Protein AF-A0AA36J2R1-F1 (afdb_monomer)

Nearest PDB structures (foldseek):
  7rkn-assembly1_R  TM=4.025E-01  e=5.013E-01  Human herpesvirus 5 strain AD169
  7xow-assembly1_R  TM=3.885E-01  e=8.755E-01  Homo sapiens
  7w53-assembly1_R  TM=2.918E-01  e=5.233E-01  Homo sapiens
  9erx-assembly1_R  TM=2.700E-01  e=1.529E+00  Homo sapiens
  8oqy-assembly1_C  TM=3.026E-01  e=7.474E+00  Homo sapiens

pLDDT: mean 81.87, std 17.09, range [31.44, 98.31]

Secondary structure (DSSP, 8-state):
------------THHHHHT-S----PPPP--TT---HHHHHHHHTTHHHHHHHHHHHHHHHHHTSS-TT--SHHHHHHT-HHHHHHHHHHHHHHHHHHHHHHHHHHHHHHHH-GGGHHHHHHHHHHIIIIIHHHHHHHHHSPPPTT---TT--HHHHHH-HHHHHHHHHHHHHHHHHHHHHHHHHHIIIIIHHHHHHTT-S-HHHHHHHHHHHHHHHHHHHHHHHHHHHHHHT-HHHHHHHHHHHHHHHHHHHHHHHHHHHHHHHHHHHHHS-SS-GGGG-------

Radius of gyration: 23.1 Å; Cα contacts (8 Å, |Δi|>4): 296; chains: 1; bounding box: 75×60×69 Å

Organism: NCBI:txid2562239

Structure (mmCIF, N/CA/C/O backbone):
data_AF-A0AA36J2R1-F1
#
_entry.id   AF-A0AA36J2R1-F1
#
loop_
_atom_site.group_PDB
_atom_site.id
_atom_site.type_symbol
_atom_site.label_atom_id
_atom_site.label_alt_id
_atom_site.label_comp_id
_atom_site.label_asym_id
_atom_site.label_entity_id
_atom_site.label_seq_id
_atom_site.pdbx_PDB_ins_code
_atom_site.Cartn_x
_atom_site.Cartn_y
_atom_site.Cartn_z
_atom_site.occupancy
_atom_site.B_iso_or_equiv
_atom_site.auth_seq_id
_atom_site.auth_comp_id
_atom_site.auth_asym_id
_atom_site.auth_atom_id
_atom_site.pdbx_PDB_model_num
ATOM 1 N N . ALA A 1 1 ? -51.320 8.451 19.797 1.00 42.09 1 ALA A N 1
ATOM 2 C CA . ALA A 1 1 ? -50.624 7.571 18.840 1.00 42.09 1 ALA A CA 1
ATOM 3 C C . ALA A 1 1 ? -49.208 7.367 19.355 1.00 42.09 1 ALA A C 1
ATOM 5 O O . ALA A 1 1 ? -48.481 8.341 19.495 1.00 42.09 1 ALA A O 1
ATOM 6 N N . GLN A 1 2 ? -48.892 6.145 19.786 1.00 32.25 2 GLN A N 1
ATOM 7 C CA . GLN A 1 2 ? -47.604 5.778 20.375 1.00 32.25 2 GLN A CA 1
ATOM 8 C C . GLN A 1 2 ? -46.505 5.856 19.312 1.00 32.25 2 GLN A C 1
ATOM 10 O O . GLN A 1 2 ? -46.583 5.185 18.286 1.00 32.25 2 GLN A O 1
ATOM 15 N N . VAL A 1 3 ? -45.493 6.682 19.567 1.00 32.09 3 VAL A N 1
ATOM 16 C CA . VAL A 1 3 ? -44.244 6.700 18.805 1.00 32.09 3 VAL A CA 1
ATOM 17 C C . VAL A 1 3 ? -43.369 5.592 19.381 1.00 32.09 3 VAL A C 1
ATOM 19 O O . VAL A 1 3 ? -42.867 5.703 20.498 1.00 32.09 3 VAL A O 1
ATOM 22 N N . GLY A 1 4 ? -43.261 4.489 18.642 1.00 31.44 4 GLY A N 1
ATOM 23 C CA . GLY A 1 4 ? -42.348 3.396 18.947 1.00 31.44 4 GLY A CA 1
ATOM 24 C C . GLY A 1 4 ? -40.907 3.845 18.730 1.00 31.44 4 GLY A C 1
ATOM 25 O O . GLY A 1 4 ? -40.465 4.002 17.595 1.00 31.44 4 GLY A O 1
ATOM 26 N N . LEU A 1 5 ? -40.188 4.058 19.830 1.00 34.97 5 LEU A N 1
ATOM 27 C CA . LEU A 1 5 ? -38.733 4.138 19.855 1.00 34.97 5 LEU A CA 1
ATOM 28 C C . LEU A 1 5 ? -38.176 2.758 19.498 1.00 34.97 5 LEU A C 1
ATOM 30 O O . LEU A 1 5 ? -38.274 1.815 20.281 1.00 34.97 5 LEU A O 1
ATOM 34 N N . ALA A 1 6 ? -37.598 2.650 18.305 1.00 36.47 6 ALA A N 1
ATOM 35 C CA . ALA A 1 6 ? -36.740 1.537 17.946 1.00 36.47 6 ALA A CA 1
ATOM 36 C C . ALA A 1 6 ? -35.499 1.576 18.853 1.00 36.47 6 ALA A C 1
ATOM 38 O O . ALA A 1 6 ? -34.589 2.378 18.652 1.00 36.47 6 ALA A O 1
ATOM 39 N N . GLN A 1 7 ? -35.485 0.719 19.875 1.00 38.28 7 GLN A N 1
ATOM 40 C CA . GLN A 1 7 ? -34.273 0.316 20.580 1.00 38.28 7 GLN A CA 1
ATOM 41 C C . GLN A 1 7 ? -33.399 -0.472 19.595 1.00 38.28 7 GLN A C 1
ATOM 43 O O . GLN A 1 7 ? -33.519 -1.687 19.468 1.00 38.28 7 GLN A O 1
ATOM 48 N N . SER A 1 8 ? -32.546 0.229 18.851 1.00 36.59 8 SER A N 1
ATOM 49 C CA . SER A 1 8 ? -31.441 -0.392 18.124 1.00 36.59 8 SER A CA 1
ATOM 50 C C . SER A 1 8 ? -30.368 -0.785 19.138 1.00 36.59 8 SER A C 1
ATOM 52 O O . SER A 1 8 ? -29.874 0.067 19.880 1.00 36.59 8 SER A O 1
ATOM 54 N N . GLY A 1 9 ? -30.060 -2.080 19.193 1.00 41.59 9 GLY A N 1
ATOM 55 C CA . GLY A 1 9 ? -29.185 -2.708 20.175 1.00 41.59 9 GLY A CA 1
ATOM 56 C C . GLY A 1 9 ? -27.756 -2.178 20.150 1.00 41.59 9 GLY A C 1
ATOM 57 O O . GLY A 1 9 ? -26.894 -2.709 19.463 1.00 41.59 9 GLY A O 1
ATOM 58 N N . LEU A 1 10 ? -27.499 -1.181 20.990 1.00 39.00 10 LEU A N 1
ATOM 59 C CA . LEU A 1 10 ? -26.177 -0.853 21.502 1.00 39.00 10 LEU A CA 1
ATOM 60 C C . LEU A 1 10 ? -25.912 -1.732 22.732 1.00 39.00 10 LEU A C 1
ATOM 62 O O . LEU A 1 10 ? -25.894 -1.254 23.862 1.00 39.00 10 LEU A O 1
ATOM 66 N N . CYS A 1 11 ? -25.671 -3.029 22.524 1.00 37.66 11 CYS A N 1
ATOM 67 C CA . CYS A 1 11 ? -24.932 -3.836 23.503 1.00 37.66 11 CYS A CA 1
ATOM 68 C C . CYS A 1 11 ? -23.438 -3.542 23.329 1.00 37.66 11 CYS A C 1
ATOM 70 O O . CYS A 1 11 ? -22.641 -4.385 22.935 1.00 37.66 11 CYS A O 1
ATOM 72 N N . SER A 1 12 ? -23.078 -2.284 23.568 1.00 41.00 12 SER A N 1
ATOM 73 C CA . SER A 1 12 ? -21.695 -1.841 23.615 1.00 41.00 12 SER A CA 1
ATOM 74 C C . SER A 1 12 ? -21.116 -2.198 24.977 1.00 41.00 12 SER A C 1
ATOM 76 O O . SER A 1 12 ? -21.768 -2.010 26.001 1.00 41.00 12 SER A O 1
ATOM 78 N N . PHE A 1 13 ? -19.875 -2.673 24.960 1.00 42.84 13 PHE A N 1
ATOM 79 C CA . PHE A 1 13 ? -18.965 -2.964 26.078 1.00 42.84 13 PHE A CA 1
ATOM 80 C C . PHE A 1 13 ? -19.061 -2.024 27.309 1.00 42.84 13 PHE A C 1
ATOM 82 O O . PHE A 1 13 ? -18.704 -2.408 28.416 1.00 42.84 13 PHE A O 1
ATOM 89 N N . GLU A 1 14 ? -19.594 -0.815 27.142 1.00 44.00 14 GLU A N 1
ATOM 90 C CA . GLU A 1 14 ? -19.820 0.188 28.185 1.00 44.00 14 GLU A CA 1
ATOM 91 C C . GLU A 1 14 ? -20.942 -0.167 29.176 1.00 44.00 14 GLU A C 1
ATOM 93 O O . GLU A 1 14 ? -20.845 0.220 30.336 1.00 44.00 14 GLU A O 1
ATOM 98 N N . VAL A 1 15 ? -21.960 -0.959 28.805 1.00 46.09 15 VAL A N 1
ATOM 99 C CA . VAL A 1 15 ? -22.968 -1.434 29.786 1.00 46.09 15 VAL A CA 1
ATOM 100 C C . VAL A 1 15 ? -22.353 -2.446 30.762 1.00 46.09 15 VAL A C 1
ATOM 102 O O . VAL A 1 15 ? -22.717 -2.473 31.932 1.00 46.09 15 VAL A O 1
ATOM 105 N N . LEU A 1 16 ? -21.350 -3.212 30.325 1.00 41.59 16 LEU A N 1
ATOM 106 C CA . LEU A 1 16 ? -20.591 -4.117 31.197 1.00 41.59 16 LEU A CA 1
ATOM 107 C C . LEU A 1 16 ? -19.596 -3.379 32.105 1.00 41.59 16 LEU A C 1
ATOM 109 O O . LEU A 1 16 ? -19.232 -3.899 33.154 1.00 41.59 16 LEU A O 1
ATOM 113 N N . GLN A 1 17 ? -19.180 -2.165 31.742 1.00 42.50 17 GLN A N 1
ATOM 114 C CA . GLN A 1 17 ? -18.212 -1.381 32.513 1.00 42.50 17 GLN A CA 1
ATOM 115 C C . GLN A 1 17 ? -18.882 -0.342 33.436 1.00 42.50 17 GLN A C 1
ATOM 117 O O . GLN A 1 17 ? -18.336 -0.011 34.487 1.00 42.50 17 GLN A O 1
ATOM 122 N N . ALA A 1 18 ? -20.086 0.135 33.096 1.00 43.50 18 ALA A N 1
ATOM 123 C CA . ALA A 1 18 ? -20.830 1.142 33.859 1.00 43.50 18 ALA A CA 1
ATOM 124 C C . ALA A 1 18 ? -21.701 0.576 34.999 1.00 43.50 18 ALA A C 1
ATOM 126 O O . ALA A 1 18 ? -22.208 1.349 35.810 1.00 43.50 18 ALA A O 1
ATOM 127 N N . MET A 1 19 ? -21.875 -0.749 35.101 1.00 40.25 19 MET A N 1
ATOM 128 C CA . MET A 1 19 ? -22.689 -1.363 36.162 1.00 40.25 19 MET A CA 1
ATOM 129 C C . MET A 1 19 ? -21.962 -1.584 37.494 1.00 40.25 19 MET A C 1
ATOM 131 O O . MET A 1 19 ? -22.596 -2.047 38.435 1.00 40.25 19 MET A O 1
ATOM 135 N N . GLY A 1 20 ? -20.675 -1.242 37.639 1.00 36.88 20 GLY A N 1
ATOM 136 C CA . GLY A 1 20 ? -19.977 -1.342 38.935 1.00 36.88 20 GLY A CA 1
ATOM 137 C C . GLY A 1 20 ? -19.937 -2.757 39.534 1.00 36.88 20 GLY A C 1
ATOM 138 O O . GLY A 1 20 ? -19.484 -2.942 40.662 1.00 36.88 20 GLY A O 1
ATOM 139 N N . GLU A 1 21 ? -20.385 -3.760 38.782 1.00 38.31 21 GLU A N 1
ATOM 140 C CA . GLU A 1 21 ? -20.142 -5.154 39.073 1.00 38.31 21 GLU A CA 1
ATOM 141 C C . GLU A 1 21 ? -18.697 -5.417 38.686 1.00 38.31 21 GLU A C 1
ATOM 143 O O . GLU A 1 21 ? -18.269 -5.113 37.570 1.00 38.31 21 GLU A O 1
ATOM 148 N N . ALA A 1 22 ? -17.926 -5.890 39.666 1.00 41.28 22 ALA A N 1
ATOM 149 C CA . ALA A 1 22 ? -16.548 -6.303 39.495 1.00 41.28 22 ALA A CA 1
ATOM 150 C C . ALA A 1 22 ? -16.409 -7.009 38.149 1.00 41.28 22 ALA A C 1
ATOM 152 O O . ALA A 1 22 ? -17.059 -8.032 37.941 1.00 41.28 22 ALA A O 1
ATOM 153 N N . CYS A 1 23 ? -15.604 -6.420 37.256 1.00 37.41 2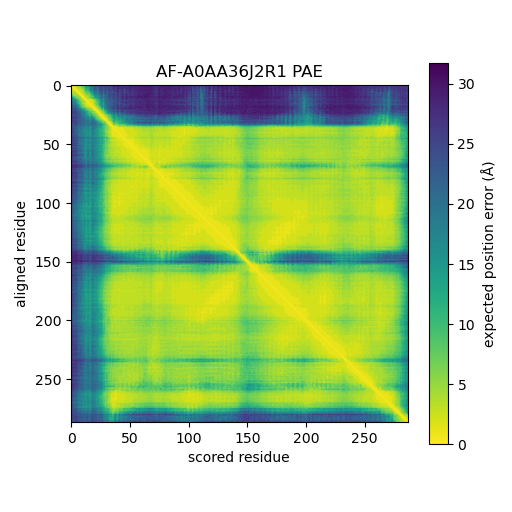3 CYS A N 1
ATOM 154 C CA . CYS A 1 23 ? -15.250 -6.995 35.968 1.00 37.41 23 CYS A CA 1
ATOM 155 C C . CYS A 1 23 ? -14.981 -8.479 36.229 1.00 37.41 23 CYS A C 1
ATOM 157 O O . CYS A 1 23 ? -14.031 -8.766 36.972 1.00 37.41 23 CYS A O 1
ATOM 159 N N . PRO A 1 24 ? -15.857 -9.406 35.790 1.00 41.00 24 PRO A N 1
ATOM 160 C CA . PRO A 1 24 ? -15.667 -10.796 36.121 1.00 41.00 24 PRO A CA 1
ATOM 161 C C . PRO A 1 24 ? -14.299 -11.131 35.559 1.00 41.00 24 PRO A C 1
ATOM 163 O O . PRO A 1 24 ? -14.073 -11.044 34.354 1.00 41.00 24 PRO A O 1
ATOM 166 N N . SER A 1 25 ? -13.377 -11.502 36.442 1.00 44.69 25 SER A N 1
ATOM 167 C CA . SER A 1 25 ? -12.066 -12.059 36.119 1.00 44.69 25 SER A CA 1
ATOM 168 C C . SER A 1 25 ? -12.207 -13.440 35.465 1.00 44.69 25 SER A C 1
ATOM 170 O O . SER A 1 25 ? -11.377 -14.330 35.642 1.00 44.69 25 SER A O 1
ATOM 172 N N . GLY A 1 26 ? -13.296 -13.637 34.721 1.00 45.41 26 GLY A N 1
ATOM 173 C CA . GLY A 1 26 ? -13.455 -14.714 33.788 1.00 45.41 26 GLY A CA 1
ATOM 174 C C . GLY A 1 26 ? -12.395 -14.568 32.701 1.00 45.41 26 GLY A C 1
ATOM 175 O O . GLY A 1 26 ? -12.022 -13.451 32.329 1.00 45.41 26 GLY A O 1
ATOM 176 N N . PRO A 1 27 ? -11.868 -15.693 32.208 1.00 46.44 27 PRO A N 1
ATOM 177 C CA . PRO A 1 27 ? -10.917 -15.671 31.116 1.00 46.44 27 PRO A CA 1
ATOM 178 C C . PRO A 1 27 ? -11.558 -14.937 29.939 1.00 46.44 27 PRO A C 1
ATOM 180 O O . PRO A 1 27 ? -12.620 -15.341 29.464 1.00 46.44 27 PRO A O 1
ATOM 183 N N . VAL A 1 28 ? -10.914 -13.854 29.488 1.00 52.91 28 VAL A N 1
ATOM 184 C CA . VAL A 1 28 ? -11.242 -13.212 28.212 1.00 52.91 28 VAL A CA 1
ATOM 185 C C . VAL A 1 28 ? -11.324 -14.340 27.186 1.00 52.91 28 VAL A C 1
ATOM 187 O O . VAL A 1 28 ? -10.344 -15.089 27.066 1.00 52.91 28 VAL A O 1
ATOM 190 N N . PRO A 1 29 ? -12.475 -14.544 26.517 1.00 52.44 29 PRO A N 1
ATOM 191 C CA . PRO A 1 29 ? -12.601 -15.609 25.544 1.00 52.44 29 PRO A CA 1
ATOM 192 C C . PRO A 1 29 ? -11.469 -15.437 24.544 1.00 52.44 29 PRO A C 1
ATOM 194 O O . PRO A 1 29 ? -11.296 -14.381 23.935 1.00 52.44 29 PRO A O 1
ATOM 197 N N . SER A 1 30 ? -10.632 -16.465 24.465 1.00 54.78 30 SER A N 1
ATOM 198 C CA . SER A 1 30 ? -9.482 -16.477 23.583 1.00 54.78 30 SER A CA 1
ATOM 199 C C . SER A 1 30 ? -9.976 -16.236 22.158 1.00 54.78 30 SER A C 1
ATOM 201 O O . SER A 1 30 ? -10.583 -17.117 21.557 1.00 54.78 30 SER A O 1
ATOM 203 N N . VAL A 1 31 ? -9.658 -15.065 21.600 1.00 57.28 31 VAL A N 1
ATOM 204 C CA . VAL A 1 31 ? -9.851 -14.740 20.174 1.00 57.28 31 VAL A CA 1
ATOM 205 C C . VAL A 1 31 ? -8.997 -15.666 19.284 1.00 57.28 31 VAL A C 1
ATOM 207 O O . VAL A 1 31 ? -9.144 -15.688 18.064 1.00 57.28 31 VAL A O 1
ATOM 210 N N . ALA A 1 32 ? -8.100 -16.470 19.875 1.00 56.44 32 ALA A N 1
ATOM 211 C CA . ALA A 1 32 ? -7.281 -17.419 19.140 1.00 56.44 32 ALA A CA 1
ATOM 212 C C . ALA A 1 32 ? -8.156 -18.463 18.427 1.00 56.44 32 ALA A C 1
ATOM 214 O O . ALA A 1 32 ? -8.797 -19.302 19.057 1.00 56.44 32 ALA A O 1
ATOM 215 N N . GLY A 1 33 ? -8.129 -18.418 17.094 1.00 58.41 33 GLY A N 1
ATOM 216 C CA . GLY A 1 33 ? -8.716 -19.435 16.223 1.00 58.41 33 GLY A CA 1
ATOM 217 C C . GLY A 1 33 ? -10.000 -19.029 15.501 1.00 58.41 33 GLY A C 1
ATOM 218 O O . GLY A 1 33 ? -10.424 -19.774 14.619 1.00 58.41 33 GLY A O 1
ATOM 219 N N . THR A 1 34 ? -10.597 -17.870 15.799 1.00 66.00 34 THR A N 1
ATOM 220 C CA . THR A 1 34 ? -11.777 -17.407 15.054 1.00 66.00 34 THR A CA 1
ATOM 221 C C . THR A 1 34 ? -11.347 -16.671 13.791 1.00 66.00 34 THR A C 1
ATOM 223 O O . THR A 1 34 ? -10.813 -15.565 13.846 1.00 66.00 34 THR A O 1
ATOM 226 N N . VAL A 1 35 ? -11.584 -17.290 12.635 1.00 77.25 35 VAL A N 1
ATOM 227 C CA . VAL A 1 35 ? -11.379 -16.669 11.322 1.00 77.25 35 VAL A CA 1
ATOM 228 C C . VAL A 1 35 ? -12.748 -16.330 10.742 1.00 77.25 35 VAL A C 1
ATOM 230 O O . VAL A 1 35 ? -13.452 -17.207 10.243 1.00 77.25 35 VAL A O 1
ATOM 233 N N . GLY A 1 36 ? -13.140 -15.061 10.853 1.00 86.94 36 GLY A N 1
ATOM 234 C CA . GLY A 1 36 ? -14.353 -14.539 10.232 1.00 86.94 36 GLY A CA 1
ATOM 235 C C . GLY A 1 36 ? -14.116 -13.988 8.824 1.00 86.94 36 GLY A C 1
ATOM 236 O O . GLY A 1 36 ? -13.014 -14.058 8.269 1.00 86.94 36 GLY A O 1
ATOM 237 N N . PHE A 1 37 ? -15.177 -13.451 8.220 1.00 90.75 37 PHE A N 1
ATOM 238 C CA . PHE A 1 37 ? -15.132 -12.932 6.853 1.00 90.75 37 PHE A CA 1
ATOM 239 C C . PHE A 1 37 ? -14.141 -11.773 6.695 1.00 90.75 37 PHE A C 1
ATOM 241 O O . PHE A 1 37 ? -13.353 -11.785 5.748 1.00 90.75 37 PHE A O 1
ATOM 248 N N . ARG A 1 38 ? -14.128 -10.798 7.615 1.00 92.12 38 ARG A N 1
ATOM 249 C CA . ARG A 1 38 ? -13.217 -9.648 7.521 1.00 92.12 38 ARG A CA 1
ATOM 250 C C . ARG A 1 38 ? -11.765 -10.096 7.643 1.00 92.12 38 ARG A C 1
ATOM 252 O O . ARG A 1 38 ? -10.928 -9.636 6.870 1.00 92.12 38 ARG A O 1
ATOM 259 N N . ALA A 1 39 ? -11.475 -11.034 8.547 1.00 89.50 39 ALA A N 1
ATOM 260 C CA . ALA A 1 39 ? -10.143 -11.626 8.675 1.00 89.50 39 ALA A CA 1
ATOM 261 C C . ALA A 1 39 ? -9.700 -12.348 7.384 1.00 89.50 39 ALA A C 1
ATOM 263 O O . ALA A 1 39 ? -8.563 -12.178 6.944 1.00 89.50 39 ALA A O 1
ATOM 264 N N . CYS A 1 40 ? -10.599 -13.091 6.728 1.00 91.12 40 CYS A N 1
ATOM 265 C CA . CYS A 1 40 ? -10.333 -13.703 5.422 1.00 91.12 40 CYS A CA 1
ATOM 266 C C . CYS A 1 40 ? -10.044 -12.659 4.335 1.00 91.12 40 CYS A C 1
ATOM 268 O O . CYS A 1 40 ? -9.068 -12.800 3.602 1.00 91.12 40 CYS A O 1
ATOM 270 N N . VAL A 1 41 ? -10.850 -11.596 4.237 1.00 92.12 41 VAL A N 1
ATOM 271 C CA . VAL A 1 41 ? -10.629 -10.507 3.267 1.00 92.12 41 VAL A CA 1
ATOM 272 C C . VAL A 1 41 ? -9.285 -9.815 3.522 1.00 92.12 41 VAL A C 1
ATOM 274 O O . VAL A 1 41 ? -8.537 -9.549 2.579 1.00 92.12 41 VAL A O 1
ATOM 277 N N . ALA A 1 42 ? -8.937 -9.591 4.792 1.00 90.31 42 ALA A N 1
ATOM 278 C CA . ALA A 1 42 ? -7.631 -9.079 5.188 1.00 90.31 42 ALA A CA 1
ATOM 279 C C . ALA A 1 42 ? -6.488 -10.054 4.857 1.00 90.31 42 ALA A C 1
ATOM 281 O O . ALA A 1 42 ? -5.398 -9.617 4.540 1.00 90.31 42 ALA A O 1
ATOM 282 N N . ALA A 1 43 ? -6.681 -11.371 4.866 1.00 89.94 43 ALA A N 1
ATOM 283 C CA . ALA A 1 43 ? -5.641 -12.292 4.398 1.00 89.94 43 ALA A CA 1
ATOM 284 C C . ALA A 1 43 ? -5.500 -12.258 2.863 1.00 89.94 43 ALA A C 1
ATOM 286 O O . ALA A 1 43 ? -4.388 -12.172 2.334 1.00 89.94 43 ALA A O 1
ATOM 287 N N . VAL A 1 44 ? -6.630 -12.276 2.146 1.00 91.50 44 VAL A N 1
ATOM 288 C CA . VAL A 1 44 ? -6.695 -12.333 0.675 1.00 91.50 44 VAL A CA 1
ATOM 289 C C . VAL A 1 44 ? -6.099 -11.098 0.012 1.00 91.50 44 VAL A C 1
ATOM 291 O O . VAL A 1 44 ? -5.448 -11.230 -1.016 1.00 91.50 44 VAL A O 1
ATOM 294 N N . GLY A 1 45 ? -6.264 -9.903 0.576 1.00 87.81 45 GLY A N 1
ATOM 295 C CA . GLY A 1 45 ? -5.634 -8.719 -0.016 1.00 87.81 45 GLY A CA 1
ATOM 296 C C . GLY A 1 45 ? -4.109 -8.685 0.126 1.00 87.81 45 GLY A C 1
ATOM 297 O O . GLY A 1 45 ? -3.430 -7.953 -0.582 1.00 87.81 45 GLY A O 1
ATOM 298 N N . TRP A 1 46 ? -3.545 -9.434 1.067 1.00 86.62 46 TRP A N 1
ATOM 299 C CA . TRP A 1 46 ? -2.248 -9.080 1.636 1.00 86.62 46 TRP A CA 1
ATOM 300 C C . TRP A 1 46 ? -1.216 -10.147 1.366 1.00 86.62 46 TRP A C 1
ATOM 302 O O . TRP A 1 46 ? -0.122 -9.828 0.916 1.00 86.62 46 TRP A O 1
ATOM 312 N N . ILE A 1 47 ? -1.597 -11.416 1.531 1.00 88.62 47 ILE A N 1
ATOM 313 C CA . ILE A 1 47 ? -0.738 -12.551 1.194 1.00 88.62 47 ILE A CA 1
ATOM 314 C C . ILE A 1 47 ? -0.310 -12.487 -0.280 1.00 88.62 47 ILE A C 1
ATOM 316 O O . ILE A 1 47 ? 0.895 -12.559 -0.527 1.00 88.62 47 ILE A O 1
ATOM 320 N N . PRO A 1 48 ? -1.213 -12.283 -1.266 1.00 88.38 48 PRO A N 1
ATOM 321 C CA . PRO A 1 48 ? -0.797 -12.123 -2.652 1.00 88.38 48 PRO A CA 1
ATOM 322 C C . PRO A 1 48 ? 0.156 -10.944 -2.820 1.00 88.38 48 PRO A C 1
ATOM 324 O O . PRO A 1 48 ? 1.233 -11.138 -3.365 1.00 88.38 48 PRO A O 1
ATOM 327 N N . ALA A 1 49 ? -0.164 -9.761 -2.285 1.00 87.69 49 ALA A N 1
ATOM 328 C CA . ALA A 1 49 ? 0.705 -8.589 -2.397 1.00 87.69 49 ALA A CA 1
ATOM 329 C C . ALA A 1 49 ? 2.113 -8.843 -1.829 1.00 87.69 49 ALA A C 1
ATOM 331 O O . ALA A 1 49 ? 3.103 -8.547 -2.495 1.00 87.69 49 ALA A O 1
ATOM 332 N N . THR A 1 50 ? 2.232 -9.454 -0.644 1.00 86.25 50 THR A N 1
ATOM 333 C CA . THR A 1 50 ? 3.528 -9.854 -0.071 1.00 86.25 50 THR A CA 1
ATOM 334 C C . THR A 1 50 ? 4.279 -10.797 -1.000 1.00 86.25 50 THR A C 1
ATOM 336 O O . THR A 1 50 ? 5.453 -10.561 -1.284 1.00 86.25 50 THR A O 1
ATOM 339 N N . LEU A 1 51 ? 3.612 -11.846 -1.492 1.00 88.44 51 LEU A N 1
ATOM 340 C CA . LEU A 1 51 ? 4.226 -12.823 -2.386 1.00 88.44 51 LEU A CA 1
ATOM 341 C C . LEU A 1 51 ? 4.690 -12.168 -3.690 1.00 88.44 51 LEU A C 1
ATOM 343 O O . LEU A 1 51 ? 5.812 -12.418 -4.117 1.00 88.44 51 LEU A O 1
ATOM 347 N N . LEU A 1 52 ? 3.891 -11.286 -4.290 1.00 90.00 52 LEU A N 1
ATOM 348 C CA . LEU A 1 52 ? 4.269 -10.583 -5.516 1.00 90.00 52 LEU A CA 1
ATOM 349 C C . LEU A 1 52 ? 5.456 -9.641 -5.301 1.00 90.00 52 LEU A C 1
ATOM 351 O O . LEU A 1 52 ? 6.320 -9.537 -6.161 1.00 90.00 52 LEU A O 1
ATOM 355 N N . ASN A 1 53 ? 5.547 -8.989 -4.147 1.00 87.69 53 ASN A N 1
ATOM 356 C CA . ASN A 1 53 ? 6.631 -8.050 -3.861 1.00 87.69 53 ASN A CA 1
ATOM 357 C C . ASN A 1 53 ? 7.966 -8.723 -3.500 1.00 87.69 53 ASN A C 1
ATOM 359 O O . ASN A 1 53 ? 9.000 -8.067 -3.563 1.00 87.69 53 ASN A O 1
ATOM 363 N N . ILE A 1 54 ? 7.961 -10.001 -3.099 1.00 87.31 54 ILE A N 1
ATOM 364 C CA . ILE A 1 54 ? 9.180 -10.739 -2.713 1.00 87.31 54 ILE A CA 1
ATOM 365 C C . ILE A 1 54 ? 9.549 -11.779 -3.767 1.00 87.31 54 ILE A C 1
ATOM 367 O O . ILE A 1 54 ? 10.690 -11.846 -4.211 1.00 87.31 54 ILE A O 1
ATOM 371 N N . VAL A 1 55 ? 8.590 -12.615 -4.159 1.00 90.62 55 VAL A N 1
ATOM 372 C CA . VAL A 1 55 ? 8.849 -13.820 -4.951 1.00 90.62 55 VAL A CA 1
ATOM 373 C C . VAL A 1 55 ? 9.029 -13.483 -6.429 1.00 90.62 55 VAL A C 1
ATOM 375 O O . VAL A 1 55 ? 9.953 -14.004 -7.051 1.00 90.62 55 VAL A O 1
ATOM 378 N N . LEU A 1 56 ? 8.200 -12.603 -7.004 1.00 90.88 56 LEU A N 1
ATOM 379 C CA . LEU A 1 56 ? 8.301 -12.282 -8.434 1.00 90.88 56 LEU A CA 1
ATOM 380 C C . LEU A 1 56 ? 9.626 -11.612 -8.826 1.00 90.88 56 LEU A C 1
ATOM 382 O O . LEU A 1 56 ? 10.201 -12.067 -9.813 1.00 90.88 56 LEU A O 1
ATOM 386 N N . PRO A 1 57 ? 10.168 -10.620 -8.087 1.00 89.88 57 PRO A N 1
ATOM 387 C CA . PRO A 1 57 ? 11.461 -10.034 -8.434 1.00 89.88 57 PRO A CA 1
ATOM 388 C C . PRO A 1 57 ? 12.592 -11.065 -8.415 1.00 89.88 57 PRO A C 1
ATOM 390 O O . PRO A 1 57 ? 13.457 -11.051 -9.286 1.00 89.88 57 PRO A O 1
ATOM 393 N N . VAL A 1 58 ? 12.556 -12.011 -7.467 1.00 90.38 58 VAL A N 1
ATOM 394 C CA . VAL A 1 58 ? 13.527 -13.114 -7.392 1.00 90.38 58 VAL A CA 1
ATOM 395 C C . VAL A 1 58 ? 13.396 -14.048 -8.596 1.00 90.38 58 VAL A C 1
ATOM 397 O O . VAL A 1 58 ? 14.409 -14.430 -9.178 1.00 90.38 58 VAL A O 1
ATOM 400 N N . ILE A 1 59 ? 12.169 -14.394 -8.999 1.00 92.44 59 ILE A N 1
ATOM 401 C CA . ILE A 1 59 ? 11.921 -15.220 -10.191 1.00 92.44 59 ILE A CA 1
ATOM 402 C C . ILE A 1 59 ? 12.414 -14.511 -11.458 1.00 92.44 59 ILE A C 1
ATOM 404 O O . ILE A 1 59 ? 13.097 -15.139 -12.266 1.00 92.44 59 ILE A O 1
ATOM 408 N N . ALA A 1 60 ? 12.100 -13.225 -11.622 1.00 92.44 60 ALA A N 1
ATOM 409 C CA . ALA A 1 60 ? 12.489 -12.446 -12.793 1.00 92.44 60 ALA A CA 1
ATOM 410 C C . ALA A 1 60 ? 14.015 -12.324 -12.911 1.00 92.44 60 ALA A C 1
ATOM 412 O O . ALA A 1 60 ? 14.573 -12.542 -13.986 1.00 92.44 60 ALA A O 1
ATOM 413 N N . LEU A 1 61 ? 14.701 -12.081 -11.788 1.00 90.62 61 LEU A N 1
ATOM 414 C CA . LEU A 1 61 ? 16.162 -12.105 -11.708 1.00 90.62 61 LEU A CA 1
ATOM 415 C C . LEU A 1 61 ? 16.745 -13.475 -12.063 1.00 90.62 61 LEU A C 1
ATOM 417 O O . LEU A 1 61 ? 17.689 -13.565 -12.843 1.00 90.62 61 LEU A O 1
ATOM 421 N N . TRP A 1 62 ? 16.190 -14.551 -11.501 1.00 94.25 62 TRP A N 1
ATOM 422 C CA . TRP A 1 62 ? 16.679 -15.911 -11.738 1.00 94.25 62 TRP A CA 1
ATOM 423 C C . TRP A 1 62 ? 16.518 -16.350 -13.199 1.00 94.25 62 TRP A C 1
ATOM 425 O O . TRP A 1 62 ? 17.386 -17.039 -13.734 1.00 94.25 62 TRP A O 1
ATOM 435 N N . ARG A 1 63 ? 15.434 -15.927 -13.858 1.00 95.38 63 ARG A N 1
ATOM 436 C CA . ARG A 1 63 ? 15.182 -16.183 -15.284 1.00 95.38 63 ARG A CA 1
ATOM 437 C C . ARG A 1 63 ? 16.002 -15.297 -16.222 1.00 95.38 63 ARG A C 1
ATOM 439 O O . ARG A 1 63 ? 16.090 -15.614 -17.404 1.00 95.38 63 ARG A O 1
ATOM 446 N N . GLY A 1 64 ? 16.598 -14.222 -15.706 1.00 93.19 64 GLY A N 1
ATOM 447 C CA . GLY A 1 64 ? 17.274 -13.206 -16.509 1.00 93.19 64 GLY A CA 1
ATOM 448 C C . GLY A 1 64 ? 16.314 -12.278 -17.258 1.00 93.19 64 GLY A C 1
ATOM 449 O O . GLY A 1 64 ? 16.740 -11.619 -18.202 1.00 93.19 64 GLY A O 1
ATOM 450 N N . ASP A 1 65 ? 15.040 -12.223 -16.849 1.00 92.38 65 ASP A N 1
ATOM 451 C CA . ASP A 1 65 ? 14.036 -11.315 -17.425 1.00 92.38 65 ASP A CA 1
ATOM 452 C C . ASP A 1 65 ? 14.314 -9.854 -17.007 1.00 92.38 65 ASP A C 1
ATOM 454 O O . ASP A 1 65 ? 13.994 -8.915 -17.731 1.00 92.38 65 ASP A O 1
ATOM 458 N N . VAL A 1 66 ? 14.963 -9.669 -15.851 1.00 89.88 66 VAL A N 1
ATOM 459 C CA . V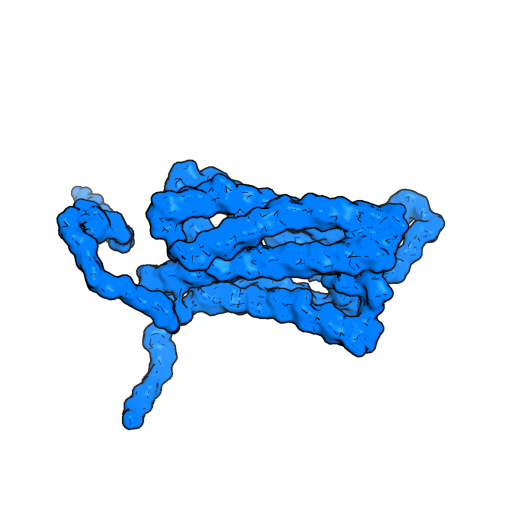AL A 1 66 ? 15.528 -8.396 -15.381 1.00 89.88 66 VAL A CA 1
ATOM 460 C C . VAL A 1 66 ? 16.976 -8.597 -14.935 1.00 89.88 66 VAL A C 1
ATOM 462 O O . VAL A 1 66 ? 17.368 -9.693 -14.529 1.00 89.88 66 VAL A O 1
ATOM 465 N N . ALA A 1 67 ? 17.778 -7.534 -14.975 1.00 87.88 67 ALA A N 1
ATOM 466 C CA . ALA A 1 67 ? 19.185 -7.565 -14.585 1.00 87.88 67 ALA A CA 1
ATOM 467 C C . ALA A 1 67 ? 19.531 -6.389 -13.667 1.00 87.88 67 ALA A C 1
ATOM 469 O O . ALA A 1 67 ? 19.009 -5.286 -13.819 1.00 87.88 67 ALA A O 1
ATOM 470 N N . LEU A 1 68 ? 20.457 -6.609 -12.730 1.00 82.44 68 LEU A N 1
ATOM 471 C CA . LEU A 1 68 ? 20.960 -5.544 -11.861 1.00 82.44 68 LEU A CA 1
ATOM 472 C C . LEU A 1 68 ? 21.611 -4.417 -12.689 1.00 82.44 68 LEU A C 1
ATOM 474 O O . LEU A 1 68 ? 22.342 -4.714 -13.637 1.00 82.44 68 LEU A O 1
ATOM 478 N N . PRO A 1 69 ? 21.407 -3.136 -12.322 1.00 75.88 69 PRO A N 1
ATOM 479 C CA . PRO A 1 69 ? 20.695 -2.637 -11.134 1.00 75.88 69 PRO A CA 1
ATOM 480 C C . PRO A 1 69 ? 19.172 -2.455 -11.315 1.00 75.88 69 PRO A C 1
ATOM 482 O O . PRO A 1 69 ? 18.505 -2.045 -10.367 1.00 75.88 69 PRO A O 1
ATOM 485 N N . ASN A 1 70 ? 18.624 -2.751 -12.496 1.00 76.75 70 ASN A N 1
ATOM 486 C CA . ASN A 1 70 ? 17.227 -2.506 -12.873 1.00 76.75 70 ASN A CA 1
ATOM 487 C C . ASN A 1 70 ? 16.317 -3.636 -12.372 1.00 76.75 70 ASN A C 1
ATOM 489 O O . ASN A 1 70 ? 15.881 -4.500 -13.130 1.00 76.75 70 ASN A O 1
ATOM 493 N N . VAL A 1 71 ? 16.107 -3.676 -11.059 1.00 81.69 71 VAL A N 1
ATOM 494 C CA . VAL A 1 71 ? 15.275 -4.687 -10.383 1.00 81.69 71 VAL A CA 1
ATOM 495 C C . VAL A 1 71 ? 14.153 -4.045 -9.570 1.00 81.69 71 VAL A C 1
ATOM 497 O O . VAL A 1 71 ? 13.645 -4.648 -8.623 1.00 81.69 71 VAL A O 1
ATOM 500 N N . MET A 1 72 ? 13.776 -2.808 -9.911 1.00 84.75 72 MET A N 1
ATOM 501 C CA . MET A 1 72 ? 12.612 -2.165 -9.305 1.00 84.75 72 MET A CA 1
ATOM 502 C C . MET A 1 72 ? 11.353 -2.949 -9.673 1.00 84.75 72 MET A C 1
ATOM 504 O O . MET A 1 72 ? 11.293 -3.599 -10.717 1.00 84.75 72 MET A O 1
ATOM 508 N N . LEU A 1 73 ? 10.310 -2.866 -8.845 1.00 87.06 73 LEU A N 1
ATOM 509 C CA . LEU A 1 73 ? 9.035 -3.530 -9.147 1.00 87.06 73 LEU A CA 1
ATOM 510 C C . LEU A 1 73 ? 8.487 -3.101 -10.512 1.00 87.06 73 LEU A C 1
ATOM 512 O O . LEU A 1 73 ? 7.972 -3.931 -11.255 1.00 87.06 73 LEU A O 1
ATOM 516 N N . SER A 1 74 ? 8.666 -1.827 -10.865 1.00 87.19 74 SER A N 1
ATOM 517 C CA . SER A 1 74 ? 8.290 -1.298 -12.172 1.00 87.19 74 SER A CA 1
ATOM 518 C C . SER A 1 74 ? 9.085 -1.920 -13.324 1.00 87.19 74 SER A C 1
ATOM 520 O O . SER A 1 74 ? 8.506 -2.164 -14.377 1.00 87.19 74 SER A O 1
ATOM 522 N N . ASP A 1 75 ? 10.368 -2.239 -13.121 1.00 88.12 75 ASP A N 1
ATOM 523 C CA . ASP A 1 75 ? 11.199 -2.928 -14.120 1.00 88.12 75 ASP A CA 1
ATOM 524 C C . ASP A 1 75 ? 10.722 -4.375 -14.312 1.00 88.12 75 ASP A C 1
ATOM 526 O O . ASP A 1 75 ? 10.588 -4.862 -15.433 1.00 88.12 75 ASP A O 1
ATOM 530 N N . VAL A 1 76 ? 10.375 -5.060 -13.215 1.00 90.44 76 VAL A N 1
ATOM 531 C CA . VAL A 1 76 ? 9.812 -6.417 -13.278 1.00 90.44 76 VAL A CA 1
ATOM 532 C C . VAL A 1 76 ? 8.467 -6.408 -14.002 1.00 90.44 76 VAL A C 1
ATOM 534 O O . VAL A 1 76 ? 8.241 -7.250 -14.867 1.00 90.44 76 VAL A O 1
ATOM 537 N N . MET A 1 77 ? 7.589 -5.451 -13.702 1.00 91.12 77 MET A N 1
ATOM 538 C CA . MET A 1 77 ? 6.312 -5.284 -14.406 1.00 91.12 77 MET A CA 1
ATOM 539 C C . MET A 1 77 ? 6.518 -5.049 -15.907 1.00 91.12 77 MET A C 1
ATOM 541 O O . MET A 1 77 ? 5.885 -5.722 -16.717 1.00 91.12 77 MET A O 1
ATOM 545 N N . ALA A 1 78 ? 7.469 -4.182 -16.267 1.00 89.56 78 ALA A N 1
ATOM 546 C CA . ALA A 1 78 ? 7.803 -3.855 -17.651 1.00 89.56 78 ALA A CA 1
ATOM 547 C C . ALA A 1 78 ? 8.510 -4.992 -18.416 1.00 89.56 78 ALA A C 1
ATOM 549 O O . ALA A 1 78 ? 8.542 -4.972 -19.647 1.00 89.56 78 ALA A O 1
ATOM 550 N N . SER A 1 79 ? 9.073 -5.986 -17.719 1.00 90.75 79 SER A N 1
ATOM 551 C CA . SER A 1 79 ? 9.840 -7.077 -18.342 1.00 90.75 79 SER A CA 1
ATOM 552 C C . SER A 1 79 ? 8.989 -8.054 -19.164 1.00 90.75 79 SER A C 1
ATOM 554 O O . SER A 1 79 ? 9.519 -8.774 -20.012 1.00 90.75 79 SER A O 1
ATOM 556 N N . GLY A 1 80 ? 7.663 -8.074 -18.975 1.00 90.06 80 GLY A N 1
ATOM 557 C CA . GLY A 1 80 ? 6.774 -8.773 -19.898 1.00 90.06 80 GLY A CA 1
ATOM 558 C C . GLY A 1 80 ? 5.318 -8.918 -19.444 1.00 90.06 80 GLY A C 1
ATOM 559 O O . GLY A 1 80 ? 5.008 -8.753 -18.262 1.00 90.06 80 GLY A O 1
ATOM 560 N N . PRO A 1 81 ? 4.420 -9.343 -20.362 1.00 91.31 81 PRO A N 1
ATOM 561 C CA . PRO A 1 81 ? 2.970 -9.361 -20.129 1.00 91.31 81 PRO A CA 1
ATOM 562 C C . PRO A 1 81 ? 2.525 -10.239 -18.953 1.00 91.31 81 PRO A C 1
ATOM 564 O O . PRO A 1 81 ? 1.494 -9.996 -18.332 1.00 91.31 81 PRO A O 1
ATOM 567 N N . PHE A 1 82 ? 3.293 -11.289 -18.641 1.00 93.31 82 PHE A N 1
ATOM 568 C CA . PHE A 1 82 ? 3.009 -12.151 -17.496 1.00 93.31 82 PHE A CA 1
ATOM 569 C C . PHE A 1 82 ? 3.168 -11.398 -16.170 1.00 93.31 82 PHE A C 1
ATOM 571 O O . PHE A 1 82 ? 2.266 -11.440 -15.335 1.00 93.31 82 PHE A O 1
ATOM 578 N N . TYR A 1 83 ? 4.293 -10.701 -15.978 1.00 92.88 83 TYR A N 1
ATOM 579 C CA . TYR A 1 83 ? 4.552 -9.943 -14.755 1.00 92.88 83 TYR A CA 1
ATOM 580 C C . TYR A 1 83 ? 3.561 -8.793 -14.618 1.00 92.88 83 TYR A C 1
ATOM 582 O O . TYR A 1 83 ? 2.949 -8.647 -13.560 1.00 92.88 83 TYR A O 1
ATOM 590 N N . GLU A 1 84 ? 3.329 -8.058 -15.706 1.00 90.81 84 GLU A N 1
ATOM 591 C CA . GLU A 1 84 ? 2.293 -7.032 -15.801 1.00 90.81 84 GLU A CA 1
ATOM 592 C C . GLU A 1 84 ? 0.932 -7.545 -15.307 1.00 90.81 84 GLU A C 1
ATOM 594 O O . GLU A 1 84 ? 0.334 -6.952 -14.402 1.00 90.81 84 GLU A O 1
ATOM 599 N N . ALA A 1 85 ? 0.452 -8.667 -15.853 1.00 92.81 85 ALA A N 1
ATOM 600 C CA . ALA A 1 85 ? -0.854 -9.217 -15.509 1.00 92.81 85 ALA A CA 1
ATOM 601 C C . ALA A 1 85 ? -0.935 -9.639 -14.036 1.00 92.81 85 ALA A C 1
ATOM 603 O O . ALA A 1 85 ? -1.923 -9.347 -13.357 1.00 92.81 85 ALA A O 1
ATOM 604 N N . VAL A 1 86 ? 0.107 -10.300 -13.521 1.00 93.62 86 VAL A N 1
ATOM 605 C CA . VAL A 1 86 ? 0.132 -10.781 -12.136 1.00 93.62 86 VAL A CA 1
ATOM 606 C C . VAL A 1 86 ? 0.190 -9.615 -11.144 1.00 93.62 86 VAL A C 1
ATOM 608 O O . VAL A 1 86 ? -0.575 -9.618 -10.178 1.00 93.62 86 VAL A O 1
ATOM 611 N N . TYR A 1 87 ? 1.024 -8.596 -11.384 1.00 92.38 87 TYR A N 1
ATOM 612 C CA . TYR A 1 87 ? 1.078 -7.397 -10.538 1.00 92.38 87 TYR A CA 1
ATOM 613 C C . TYR A 1 87 ? -0.220 -6.600 -10.582 1.00 92.38 87 TYR A C 1
ATOM 615 O O . TYR A 1 87 ? -0.728 -6.210 -9.530 1.00 92.38 87 TYR A O 1
ATOM 623 N N . THR A 1 88 ? -0.802 -6.422 -11.769 1.00 92.12 88 THR A N 1
ATOM 624 C CA . THR A 1 88 ? -2.092 -5.740 -11.929 1.00 92.12 88 THR A CA 1
ATOM 625 C C . THR A 1 88 ? -3.176 -6.444 -11.124 1.00 92.12 88 THR A C 1
ATOM 627 O O . THR A 1 88 ? -3.885 -5.806 -10.346 1.00 92.12 88 THR A O 1
ATOM 630 N N . TRP A 1 89 ? -3.273 -7.769 -11.250 1.00 93.56 89 TRP A N 1
ATOM 631 C CA . TRP A 1 89 ? -4.224 -8.580 -10.497 1.00 93.56 89 TRP A CA 1
ATOM 632 C C . TRP A 1 89 ? -4.000 -8.480 -8.983 1.00 93.56 89 TRP A C 1
ATOM 634 O O . TRP A 1 89 ? -4.927 -8.142 -8.243 1.00 93.56 89 TRP A O 1
ATOM 644 N N . GLY A 1 90 ? -2.778 -8.739 -8.512 1.00 92.38 90 GLY A N 1
ATOM 645 C CA . GLY A 1 90 ? -2.502 -8.812 -7.080 1.00 92.38 90 GLY A CA 1
ATOM 646 C C . GLY A 1 90 ? -2.609 -7.464 -6.379 1.00 92.38 90 GLY A C 1
ATOM 647 O O . GLY A 1 90 ? -3.207 -7.396 -5.306 1.00 92.38 90 GLY A O 1
ATOM 648 N N . PHE A 1 91 ? -2.113 -6.381 -6.986 1.00 91.25 91 PHE A N 1
ATOM 649 C CA . PHE A 1 91 ? -2.266 -5.040 -6.418 1.00 91.25 91 PHE A CA 1
ATOM 650 C C . PHE A 1 91 ? -3.713 -4.551 -6.467 1.00 91.25 91 PHE A C 1
ATOM 652 O O . PHE A 1 91 ? -4.160 -3.938 -5.501 1.00 91.25 91 PHE A O 1
ATOM 659 N N . SER A 1 92 ? -4.481 -4.877 -7.511 1.00 92.44 92 SER A N 1
ATOM 660 C CA . SER A 1 92 ? -5.906 -4.518 -7.563 1.00 92.44 92 SER A CA 1
ATOM 661 C C . SER A 1 92 ? -6.712 -5.222 -6.470 1.00 92.44 92 SER A C 1
ATOM 663 O O . SER A 1 92 ? -7.484 -4.574 -5.763 1.00 92.44 92 SER A O 1
ATOM 665 N N . ILE A 1 93 ? -6.508 -6.531 -6.277 1.00 92.94 93 ILE A N 1
ATOM 666 C CA . ILE A 1 93 ? -7.166 -7.279 -5.193 1.00 92.94 93 ILE A CA 1
ATOM 667 C C . ILE A 1 93 ? -6.744 -6.733 -3.832 1.00 92.94 93 ILE A C 1
ATOM 669 O O . ILE A 1 93 ? -7.599 -6.461 -2.989 1.00 92.94 93 ILE A O 1
ATOM 673 N N . SER A 1 94 ? -5.440 -6.522 -3.637 1.00 91.31 94 SER A N 1
ATOM 674 C CA . SER A 1 94 ? -4.898 -5.923 -2.421 1.00 91.31 94 SER A CA 1
ATOM 675 C C . SER A 1 94 ? -5.570 -4.597 -2.097 1.00 91.31 94 SER A C 1
ATOM 677 O O . SER A 1 94 ? -6.080 -4.420 -0.991 1.00 91.31 94 SER A O 1
ATOM 679 N N . MET A 1 95 ? -5.682 -3.716 -3.090 1.00 91.81 95 MET A N 1
ATOM 680 C CA . MET A 1 95 ? -6.290 -2.405 -2.933 1.00 91.81 95 MET A CA 1
ATOM 681 C C . MET A 1 95 ? -7.757 -2.484 -2.506 1.00 91.81 95 MET A C 1
ATOM 683 O O . MET A 1 95 ? -8.163 -1.809 -1.560 1.00 91.81 95 MET A O 1
ATOM 687 N N . VAL A 1 96 ? -8.551 -3.337 -3.160 1.00 93.81 96 VAL A N 1
ATOM 688 C CA . VAL A 1 96 ? -9.971 -3.530 -2.824 1.00 93.81 96 VAL A CA 1
ATOM 689 C C . VAL A 1 96 ? -10.126 -4.043 -1.391 1.00 93.81 96 VAL A C 1
ATOM 691 O O . VAL A 1 96 ? -10.928 -3.508 -0.622 1.00 93.81 96 VAL A O 1
ATOM 694 N N . CYS A 1 97 ? -9.332 -5.041 -1.003 1.00 93.50 97 CYS A N 1
ATOM 695 C CA . CYS A 1 97 ? -9.346 -5.595 0.347 1.00 93.50 97 CYS A CA 1
ATOM 696 C C . CYS A 1 97 ? -8.908 -4.567 1.402 1.00 93.50 97 CYS A C 1
ATOM 698 O O . CYS A 1 97 ? -9.536 -4.470 2.454 1.00 93.50 97 CYS A O 1
ATOM 700 N N . VAL A 1 98 ? -7.867 -3.776 1.130 1.00 90.81 98 VAL A N 1
ATOM 701 C CA . VAL A 1 98 ? -7.384 -2.706 2.019 1.00 90.81 98 VAL A CA 1
ATOM 702 C C . VAL A 1 98 ? -8.451 -1.625 2.195 1.00 90.81 98 VAL A C 1
ATOM 704 O O . VAL A 1 98 ? -8.755 -1.251 3.328 1.00 90.81 98 VAL A O 1
ATOM 707 N N . CYS A 1 99 ? -9.082 -1.168 1.108 1.00 94.69 99 CYS A N 1
ATOM 708 C CA . CYS A 1 99 ? -10.213 -0.239 1.164 1.00 94.69 99 CYS A CA 1
ATOM 709 C C . CYS A 1 99 ? -11.339 -0.766 2.056 1.00 94.69 99 CYS A C 1
ATOM 711 O O . CYS A 1 99 ? -11.837 -0.038 2.919 1.00 94.69 99 CYS A O 1
ATOM 713 N N . PHE A 1 100 ? -11.715 -2.033 1.878 1.00 95.12 100 PHE A N 1
ATOM 714 C CA . PHE A 1 100 ? -12.741 -2.678 2.686 1.00 95.12 100 PHE A CA 1
ATOM 715 C C . PHE A 1 100 ? -12.360 -2.719 4.174 1.00 95.12 100 PHE A C 1
ATOM 717 O O . PHE A 1 100 ? -13.112 -2.230 5.014 1.00 95.12 100 PHE A O 1
ATOM 724 N N . VAL A 1 101 ? -11.169 -3.227 4.502 1.00 93.25 101 VAL A N 1
ATOM 725 C CA . VAL A 1 101 ? -10.687 -3.351 5.888 1.00 93.25 101 VAL A CA 1
ATOM 726 C C . VAL A 1 101 ? -10.632 -1.988 6.581 1.00 93.25 101 VAL A C 1
ATOM 728 O O . VAL A 1 101 ? -11.117 -1.841 7.703 1.00 93.25 101 VAL A O 1
ATOM 731 N N . PHE A 1 102 ? -10.102 -0.960 5.915 1.00 94.12 102 PHE A N 1
ATOM 732 C CA . PHE A 1 102 ? -10.043 0.380 6.499 1.00 94.12 102 PHE A CA 1
ATOM 733 C C . PHE A 1 102 ? -11.398 1.081 6.548 1.00 94.12 102 PHE A C 1
ATOM 735 O O . PHE A 1 102 ? -11.602 1.919 7.424 1.00 94.12 102 PHE A O 1
ATOM 742 N N . ARG A 1 103 ? -12.353 0.739 5.677 1.00 95.75 103 ARG A N 1
ATOM 743 C CA . ARG A 1 103 ? -13.738 1.202 5.824 1.00 95.75 103 ARG A CA 1
ATOM 744 C C . ARG A 1 103 ? -14.344 0.667 7.122 1.00 95.75 103 ARG A C 1
ATOM 746 O O . ARG A 1 103 ? -14.883 1.466 7.891 1.00 95.75 103 ARG A O 1
ATOM 753 N N . GLU A 1 104 ? -14.218 -0.632 7.380 1.00 95.50 104 GLU A N 1
ATOM 754 C CA . GLU A 1 104 ? -14.717 -1.260 8.612 1.00 95.50 104 GLU A CA 1
ATOM 755 C C . GLU A 1 104 ? -14.025 -0.660 9.843 1.00 95.50 104 GLU A C 1
ATOM 757 O O . GLU A 1 104 ? -14.692 -0.152 10.746 1.00 95.50 104 GLU A O 1
ATOM 762 N N . ALA A 1 105 ? -12.690 -0.588 9.825 1.00 93.62 105 ALA A N 1
ATOM 763 C CA . ALA A 1 105 ? -11.916 0.023 10.902 1.00 93.62 105 ALA A CA 1
ATOM 764 C C . ALA A 1 105 ? -12.314 1.490 11.140 1.00 93.62 105 ALA A C 1
ATOM 766 O O . ALA A 1 105 ? -12.503 1.897 12.281 1.00 93.62 105 ALA A O 1
ATOM 767 N N . SER A 1 106 ? -12.521 2.279 10.079 1.00 95.69 106 SER A N 1
ATOM 768 C CA . SER A 1 106 ? -12.931 3.683 10.206 1.00 95.69 106 SER A CA 1
ATOM 769 C C . SER A 1 106 ? -14.318 3.844 10.820 1.00 95.69 106 SER A C 1
ATOM 771 O O . SER A 1 106 ? -14.556 4.798 11.555 1.00 95.69 106 SER A O 1
ATOM 773 N N . THR A 1 107 ? -15.239 2.920 10.540 1.00 96.00 107 THR A N 1
ATOM 774 C CA . THR A 1 107 ? -16.586 2.940 11.122 1.00 96.00 107 THR A CA 1
ATOM 775 C C . THR A 1 107 ? -16.498 2.713 12.624 1.00 96.00 107 THR A C 1
ATOM 777 O O . THR A 1 107 ? -17.031 3.510 13.396 1.00 96.00 107 THR A O 1
ATOM 780 N N . PHE A 1 108 ? -15.724 1.706 13.030 1.00 94.75 108 PHE A N 1
ATO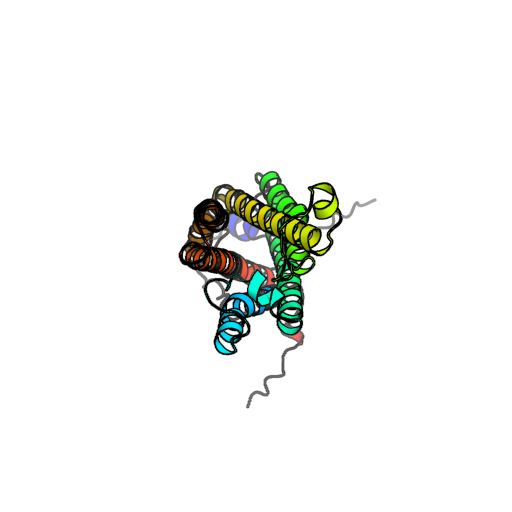M 781 C CA . PHE A 1 108 ? -15.420 1.444 14.432 1.00 94.75 108 PHE A CA 1
ATOM 782 C C . PHE A 1 108 ? -14.730 2.642 15.111 1.00 94.75 108 PHE A C 1
ATOM 784 O O . PHE A 1 108 ? -15.162 3.085 16.175 1.00 94.75 108 PHE A O 1
ATOM 791 N N . TRP A 1 109 ? -13.709 3.236 14.484 1.00 95.56 109 TRP A N 1
ATOM 792 C CA . TRP A 1 109 ? -12.996 4.386 15.052 1.00 95.56 109 TRP A CA 1
ATOM 793 C C . TRP A 1 109 ? -13.892 5.608 15.233 1.00 95.56 109 TRP A C 1
ATOM 795 O O . TRP A 1 109 ? -13.802 6.255 16.267 1.00 95.56 109 TRP A O 1
ATOM 805 N N . ARG A 1 110 ? -14.787 5.917 14.286 1.00 97.12 110 ARG A N 1
ATOM 806 C CA . ARG A 1 110 ? -15.735 7.037 14.443 1.00 97.12 110 ARG A CA 1
ATOM 807 C C . ARG A 1 110 ? -16.688 6.826 15.616 1.00 97.12 110 ARG A C 1
ATOM 809 O O . ARG A 1 110 ? -16.993 7.776 16.328 1.00 97.12 110 ARG A O 1
ATOM 816 N N . GLN A 1 111 ? -17.149 5.592 15.817 1.00 96.00 111 GLN A N 1
ATOM 817 C CA . GLN A 1 111 ? -18.047 5.257 16.922 1.00 96.00 111 GLN A CA 1
ATOM 818 C C . GLN A 1 111 ? -17.343 5.357 18.278 1.00 96.00 111 GLN A C 1
ATOM 820 O O . GLN A 1 111 ? -17.931 5.858 19.232 1.00 96.00 111 GLN A O 1
ATOM 825 N N . LYS A 1 112 ? -16.094 4.884 18.369 1.00 95.81 112 LYS A N 1
ATOM 826 C CA . LYS A 1 112 ? -15.350 4.821 19.635 1.00 95.81 112 LYS A CA 1
ATOM 827 C C . LYS A 1 112 ? -14.534 6.071 19.955 1.00 95.81 112 LYS A C 1
ATOM 829 O O . LYS A 1 112 ? -14.248 6.318 21.117 1.00 95.81 112 LYS A O 1
ATOM 834 N N . LEU A 1 113 ? -14.181 6.871 18.952 1.00 96.56 113 LEU A N 1
ATOM 835 C CA . LEU A 1 113 ? -13.376 8.088 19.084 1.00 96.56 113 LEU A CA 1
ATOM 836 C C . LEU A 1 113 ? -14.059 9.268 18.368 1.00 96.56 113 LEU A C 1
ATOM 838 O O . LEU A 1 113 ? -13.501 9.820 17.413 1.00 96.56 113 LEU A O 1
ATOM 842 N N . PRO A 1 114 ? -15.258 9.699 18.805 1.00 97.19 114 PRO A N 1
ATOM 843 C CA . PRO A 1 114 ? -16.034 10.713 18.089 1.00 97.19 114 PRO A CA 1
ATOM 844 C C . PRO A 1 114 ? -15.288 12.050 17.949 1.00 97.19 114 PRO A C 1
ATOM 846 O O . PRO A 1 114 ? -15.412 12.717 16.919 1.00 97.19 114 PRO A O 1
ATOM 849 N N . SER A 1 115 ? -14.450 12.411 18.927 1.00 97.62 115 SER A N 1
ATOM 850 C CA . SER A 1 115 ? -13.607 13.617 18.902 1.00 97.62 115 SER A CA 1
ATOM 851 C C . SER A 1 115 ? -12.546 13.610 17.792 1.00 97.62 115 SER A C 1
ATOM 853 O O . SER A 1 115 ? -12.091 14.675 17.376 1.00 97.62 115 SER A O 1
ATOM 855 N N . LEU A 1 116 ? -12.175 12.431 17.281 1.00 97.56 116 LEU A N 1
ATOM 856 C CA . LEU A 1 116 ? -11.191 12.248 16.212 1.00 97.56 116 LEU A CA 1
ATOM 857 C C . LEU A 1 116 ? -11.824 11.937 14.852 1.00 97.56 116 LEU A C 1
ATOM 859 O O . LEU A 1 116 ? -11.097 11.687 13.891 1.00 97.56 116 LEU A O 1
ATOM 863 N N . THR A 1 117 ? -13.153 12.017 14.728 1.00 97.69 117 THR A N 1
ATOM 864 C CA . THR A 1 117 ? -13.866 11.823 13.452 1.00 97.69 117 THR A CA 1
ATOM 865 C C . THR A 1 117 ? -13.251 12.614 12.288 1.00 97.69 117 THR A C 1
ATOM 867 O O . THR A 1 117 ? -13.013 12.003 11.248 1.00 97.69 117 THR A O 1
ATOM 870 N N . PRO A 1 118 ? -12.870 13.904 12.435 1.00 98.25 118 PRO A N 1
ATOM 871 C CA . PRO A 1 118 ? -12.232 14.639 11.341 1.00 98.25 118 PRO A CA 1
ATOM 872 C C . PRO A 1 118 ? -10.897 14.037 10.881 1.00 98.25 118 PRO A C 1
ATOM 874 O O . PRO A 1 118 ? -10.573 14.083 9.696 1.00 98.25 118 PRO A O 1
ATOM 877 N N . ASP A 1 119 ? -10.109 13.471 11.800 1.00 98.25 119 ASP A N 1
ATOM 878 C CA . ASP A 1 119 ? -8.837 12.822 11.472 1.00 98.25 119 ASP A CA 1
ATOM 879 C C . ASP A 1 119 ? -9.079 11.461 10.790 1.00 98.25 119 ASP A C 1
ATOM 881 O O . ASP A 1 119 ? -8.401 11.135 9.813 1.00 98.25 119 ASP A O 1
ATOM 885 N N . VAL A 1 120 ? -10.105 10.711 11.216 1.00 97.62 120 VAL A N 1
ATOM 886 C CA . VAL A 1 120 ? -10.550 9.481 10.534 1.00 97.62 120 VAL A CA 1
ATOM 887 C C . VAL A 1 120 ? -11.054 9.783 9.118 1.00 97.62 120 VAL A C 1
ATOM 889 O O . VAL A 1 120 ? -10.692 9.084 8.174 1.00 97.62 120 VAL A O 1
ATOM 892 N N . ASP A 1 121 ? -11.840 10.844 8.939 1.00 97.81 121 ASP A N 1
ATOM 893 C CA . ASP A 1 121 ? -12.366 11.246 7.632 1.00 97.81 121 ASP A CA 1
ATOM 894 C C . ASP A 1 121 ? -11.255 11.671 6.674 1.00 97.81 121 ASP A C 1
ATOM 896 O O . ASP A 1 121 ? -11.262 11.258 5.516 1.00 97.81 121 ASP A O 1
ATOM 900 N N . ARG A 1 122 ? -10.256 12.423 7.154 1.00 98.31 122 ARG A N 1
ATOM 901 C CA . ARG A 1 122 ? -9.059 12.756 6.365 1.00 98.31 122 ARG A CA 1
ATOM 902 C C . ARG A 1 122 ? -8.291 11.506 5.957 1.00 98.31 122 ARG A C 1
ATOM 904 O O . ARG A 1 122 ? -7.903 11.394 4.800 1.00 98.31 122 ARG A O 1
ATOM 911 N N . PHE A 1 123 ? -8.090 10.564 6.879 1.00 97.06 123 PHE A N 1
ATOM 912 C CA . PHE A 1 123 ? -7.413 9.301 6.582 1.00 97.06 123 PHE A CA 1
ATOM 913 C C . PHE A 1 123 ? -8.141 8.517 5.479 1.00 97.06 123 PHE A C 1
ATOM 915 O O . PHE A 1 123 ? -7.524 8.096 4.502 1.00 97.06 123 PHE A O 1
ATOM 922 N N . VAL A 1 124 ? -9.462 8.365 5.605 1.00 96.88 124 VAL A N 1
ATOM 923 C CA . VAL A 1 124 ? -10.301 7.669 4.618 1.00 96.88 124 VAL A CA 1
ATOM 924 C C . VAL A 1 124 ? -10.310 8.421 3.286 1.00 96.88 124 VAL A C 1
ATOM 926 O O . VAL A 1 124 ? -10.163 7.804 2.235 1.00 96.88 124 VAL A O 1
ATOM 929 N N . PHE A 1 125 ? -10.419 9.747 3.306 1.00 98.06 125 PHE A N 1
ATOM 930 C CA . PHE A 1 125 ? -10.339 10.563 2.099 1.00 98.06 125 PHE A CA 1
ATOM 931 C C . PHE A 1 125 ? -9.011 10.352 1.366 1.00 98.06 125 PHE A C 1
ATOM 933 O O . PHE A 1 125 ? -9.026 10.080 0.171 1.00 98.06 125 PHE A O 1
ATOM 940 N N . LEU A 1 126 ? -7.875 10.392 2.069 1.00 97.88 126 LEU A N 1
ATOM 941 C CA . LEU A 1 126 ? -6.563 10.125 1.473 1.00 97.88 126 LEU A CA 1
ATOM 942 C C . LEU A 1 126 ? -6.491 8.725 0.847 1.00 97.88 126 LEU A C 1
ATOM 944 O O . LEU A 1 126 ? -6.004 8.577 -0.277 1.00 97.88 126 LEU A O 1
ATOM 948 N N . LEU A 1 127 ? -7.030 7.715 1.537 1.00 95.62 127 LEU A N 1
ATOM 949 C CA . LEU A 1 127 ? -7.087 6.344 1.036 1.00 95.62 127 LEU A CA 1
ATOM 950 C C . LEU A 1 127 ? -7.862 6.248 -0.287 1.00 95.62 127 LEU A C 1
ATOM 952 O O . LEU A 1 127 ? -7.350 5.691 -1.254 1.00 95.62 127 LEU A O 1
ATOM 956 N N . TYR A 1 128 ? -9.079 6.790 -0.342 1.00 96.75 128 TYR A N 1
ATOM 957 C CA . TYR A 1 128 ? -9.972 6.620 -1.494 1.00 96.75 128 TYR A CA 1
ATOM 958 C C . TYR A 1 128 ? -9.721 7.613 -2.634 1.00 96.75 128 TYR A C 1
ATOM 960 O O . TYR A 1 128 ? -9.912 7.254 -3.792 1.00 96.75 128 TYR A O 1
ATOM 968 N N . ALA A 1 129 ? -9.307 8.845 -2.332 1.00 97.44 129 ALA A N 1
ATOM 969 C CA . ALA A 1 129 ? -9.116 9.889 -3.337 1.00 97.44 129 ALA A CA 1
ATOM 970 C C . ALA A 1 129 ? -7.732 9.841 -3.994 1.00 97.44 129 ALA A C 1
ATOM 972 O O . ALA A 1 129 ? -7.604 10.221 -5.155 1.00 97.44 129 ALA A O 1
ATOM 973 N N . PHE A 1 130 ? -6.703 9.374 -3.276 1.00 97.31 130 PHE A N 1
ATOM 974 C CA . PHE A 1 130 ? -5.325 9.417 -3.771 1.00 97.31 130 PHE A CA 1
ATOM 975 C C . PHE A 1 130 ? -4.633 8.059 -3.736 1.00 97.31 130 PHE A C 1
ATOM 977 O O . PHE A 1 130 ? -4.140 7.623 -4.771 1.00 97.31 130 PHE A O 1
ATOM 984 N N . CYS A 1 131 ? -4.629 7.360 -2.598 1.00 94.62 131 CYS A N 1
ATOM 985 C CA . CYS A 1 131 ? -3.881 6.108 -2.458 1.00 94.62 131 CYS A CA 1
ATOM 986 C C . CYS A 1 131 ? -4.402 5.027 -3.421 1.00 94.62 131 CYS A C 1
ATOM 988 O O . CYS A 1 131 ? -3.643 4.530 -4.252 1.00 94.62 131 CYS A O 1
ATOM 990 N N . ALA A 1 132 ? -5.708 4.735 -3.389 1.00 94.31 132 ALA A N 1
ATOM 991 C CA . ALA A 1 132 ? -6.315 3.722 -4.252 1.00 94.31 132 ALA A CA 1
ATOM 992 C C . ALA A 1 132 ? -6.179 4.033 -5.746 1.00 94.31 132 ALA A C 1
ATOM 994 O O . ALA A 1 132 ? -5.677 3.183 -6.487 1.00 94.31 132 ALA A O 1
ATOM 995 N N . PRO A 1 133 ? -6.565 5.237 -6.213 1.00 96.06 133 PRO A N 1
ATOM 996 C CA . PRO A 1 133 ? -6.480 5.551 -7.631 1.00 96.06 133 PRO A CA 1
ATOM 997 C C . PRO A 1 133 ? -5.036 5.613 -8.126 1.00 96.06 133 PRO A C 1
ATOM 999 O O . PRO A 1 133 ? -4.778 5.225 -9.259 1.00 96.06 133 PRO A O 1
ATOM 1002 N N . CYS A 1 134 ? -4.081 6.054 -7.297 1.00 95.38 134 CYS A N 1
ATOM 1003 C CA . CYS A 1 134 ? -2.679 6.096 -7.705 1.00 95.38 134 CYS A CA 1
ATOM 1004 C C . CYS A 1 134 ? -2.028 4.716 -7.737 1.00 95.38 134 CYS A C 1
ATOM 1006 O O . CYS A 1 134 ? -1.219 4.480 -8.626 1.00 95.38 134 CYS A O 1
ATOM 1008 N N . LEU A 1 135 ? -2.400 3.785 -6.853 1.00 91.88 135 LEU A N 1
ATOM 1009 C CA . LEU A 1 135 ? -1.935 2.401 -6.978 1.00 91.88 135 LEU A CA 1
ATOM 1010 C C . LEU A 1 135 ? -2.469 1.751 -8.264 1.00 91.88 135 LEU A C 1
ATOM 1012 O O . LEU A 1 135 ? -1.719 1.081 -8.968 1.00 91.88 135 LEU A O 1
ATOM 1016 N N . LEU A 1 136 ? -3.739 1.998 -8.608 1.00 91.62 136 LEU A N 1
ATOM 1017 C CA . LEU A 1 136 ? -4.321 1.541 -9.875 1.00 91.62 136 LEU A CA 1
ATOM 1018 C C . LEU A 1 136 ? -3.661 2.209 -11.090 1.00 91.62 136 LEU A C 1
ATOM 1020 O O . LEU A 1 136 ? -3.356 1.539 -12.071 1.00 91.62 136 LEU A O 1
ATOM 1024 N N . GLY A 1 137 ? -3.400 3.515 -11.020 1.00 91.88 137 GLY A N 1
ATOM 1025 C CA . GLY A 1 137 ? -2.693 4.253 -12.066 1.00 91.88 137 GLY A CA 1
ATOM 1026 C C . GLY A 1 137 ? -1.268 3.739 -12.275 1.00 91.88 137 GLY A C 1
ATOM 1027 O O . GLY A 1 137 ? -0.852 3.551 -13.412 1.00 91.88 137 GLY A O 1
ATOM 1028 N N . LEU A 1 138 ? -0.547 3.427 -11.196 1.00 90.06 138 LEU A N 1
ATOM 1029 C CA . LEU A 1 138 ? 0.801 2.855 -11.248 1.00 90.06 138 LEU A CA 1
ATOM 1030 C C . LEU A 1 138 ? 0.828 1.536 -12.027 1.00 90.06 138 LEU A C 1
ATOM 1032 O O . LEU A 1 138 ? 1.730 1.328 -12.837 1.00 90.06 138 LEU A O 1
ATOM 1036 N N . VAL A 1 139 ? -0.156 0.656 -11.806 1.00 88.50 139 VAL A N 1
ATOM 1037 C CA . VAL A 1 139 ? -0.222 -0.632 -12.518 1.00 88.50 139 VAL A CA 1
ATOM 1038 C C . VAL A 1 139 ? -0.765 -0.521 -13.936 1.00 88.50 139 VAL A C 1
ATOM 1040 O O . VAL A 1 139 ? -0.389 -1.336 -14.774 1.00 88.50 139 VAL A O 1
ATOM 1043 N N . ALA A 1 140 ? -1.612 0.475 -14.208 1.00 87.44 140 ALA A N 1
ATOM 1044 C CA . ALA A 1 140 ? -2.215 0.701 -15.519 1.00 87.44 140 ALA A CA 1
ATOM 1045 C C . ALA A 1 140 ? -1.281 1.432 -16.497 1.00 87.44 140 ALA A C 1
ATOM 1047 O O . ALA A 1 140 ? -1.296 1.146 -17.692 1.00 87.44 140 ALA A O 1
ATOM 1048 N N . PHE A 1 141 ? -0.471 2.373 -16.008 1.00 85.19 141 PHE A N 1
ATOM 1049 C CA . PHE A 1 141 ? 0.488 3.119 -16.818 1.00 85.19 141 PHE A CA 1
ATOM 1050 C C . PHE A 1 141 ? 1.877 2.521 -16.627 1.00 85.19 141 PHE A C 1
ATOM 1052 O O . PHE A 1 141 ? 2.633 2.952 -15.762 1.00 85.19 141 PHE A O 1
ATOM 1059 N N . GLN A 1 142 ? 2.206 1.494 -17.406 1.00 78.00 142 GLN A N 1
ATOM 1060 C CA . GLN A 1 142 ? 3.542 0.892 -17.402 1.00 78.00 142 GLN A CA 1
ATOM 1061 C C . GLN A 1 142 ? 4.412 1.523 -18.487 1.00 78.00 142 GLN A C 1
ATOM 1063 O O . GLN A 1 142 ? 3.922 1.854 -19.567 1.00 78.00 142 GLN A O 1
ATOM 1068 N N . TYR A 1 143 ? 5.700 1.704 -18.198 1.00 76.75 143 TYR A N 1
ATOM 1069 C CA . TYR A 1 143 ? 6.664 2.202 -19.178 1.00 76.75 143 TYR A CA 1
ATOM 1070 C C . TYR A 1 143 ? 7.414 1.049 -19.842 1.00 76.75 143 TYR A C 1
ATOM 1072 O O . TYR A 1 143 ? 7.606 -0.008 -19.246 1.00 76.75 143 TYR A O 1
ATOM 1080 N N . LYS A 1 144 ? 7.880 1.269 -21.073 1.00 72.62 144 LYS A N 1
ATOM 1081 C CA . LYS A 1 144 ? 8.807 0.357 -21.754 1.00 72.62 144 LYS A CA 1
ATOM 1082 C C . LYS A 1 144 ? 10.247 0.751 -21.441 1.00 72.62 144 LYS A C 1
ATOM 1084 O O . LYS A 1 144 ? 10.563 1.936 -21.370 1.00 72.62 144 LYS A O 1
ATOM 1089 N N . HIS A 1 145 ? 11.122 -0.239 -21.277 1.00 59.78 145 HIS A N 1
ATOM 1090 C CA . HIS A 1 145 ? 12.533 -0.017 -20.943 1.00 59.78 145 HIS A CA 1
ATOM 1091 C C . HIS A 1 145 ? 13.321 0.757 -22.015 1.00 59.78 145 HIS A C 1
ATOM 1093 O O . HIS A 1 145 ? 14.269 1.463 -21.676 1.00 59.78 145 HIS A O 1
ATOM 1099 N N . ASP A 1 146 ? 12.900 0.695 -23.280 1.00 59.00 146 ASP A N 1
ATOM 1100 C CA . ASP A 1 146 ? 13.649 1.232 -24.423 1.00 59.00 146 ASP A CA 1
ATOM 1101 C C . ASP A 1 146 ? 13.247 2.666 -24.811 1.00 59.00 146 ASP A C 1
ATOM 1103 O O . ASP A 1 146 ? 13.121 3.003 -25.989 1.00 59.00 146 ASP A O 1
ATOM 1107 N N . MET A 1 147 ? 13.044 3.551 -23.832 1.00 62.91 147 MET A N 1
ATOM 1108 C CA . MET A 1 147 ? 12.818 4.967 -24.134 1.00 62.91 147 MET A CA 1
ATOM 1109 C C . MET A 1 147 ? 14.137 5.663 -24.488 1.00 62.91 147 MET A C 1
ATOM 1111 O O . MET A 1 147 ? 14.869 6.141 -23.619 1.00 62.91 147 MET A O 1
ATOM 1115 N N . SER A 1 148 ? 14.442 5.772 -25.782 1.00 57.09 148 SER A N 1
ATOM 1116 C CA . SER A 1 148 ? 15.526 6.635 -26.251 1.00 57.09 148 SER A CA 1
ATOM 1117 C C . SER A 1 148 ? 15.085 8.103 -26.184 1.00 57.09 148 SER A C 1
ATOM 1119 O O . SER A 1 148 ? 14.477 8.625 -27.116 1.00 57.09 148 SER A O 1
ATOM 1121 N N . LEU A 1 149 ? 15.416 8.791 -25.090 1.00 63.25 149 LEU A N 1
ATOM 1122 C CA . LEU A 1 149 ? 15.149 10.230 -24.904 1.00 63.25 149 LEU A CA 1
ATOM 1123 C C . LEU A 1 149 ? 16.066 11.142 -25.744 1.00 63.25 149 LEU A C 1
ATOM 1125 O O . LEU A 1 149 ? 16.054 12.363 -25.588 1.00 63.25 149 LEU A O 1
ATOM 1129 N N . HIS A 1 150 ? 16.906 10.578 -26.611 1.00 56.81 150 HIS A N 1
ATOM 1130 C CA . HIS A 1 150 ? 17.821 11.367 -27.422 1.00 56.81 150 HIS A CA 1
ATOM 1131 C C . HIS A 1 150 ? 17.089 12.022 -28.605 1.00 56.81 150 HIS A C 1
ATOM 1133 O O . HIS A 1 150 ? 16.384 11.357 -29.353 1.00 56.81 150 HIS A O 1
ATOM 1139 N N . SER A 1 151 ? 17.314 13.334 -28.747 1.00 53.66 151 SER A N 1
ATOM 1140 C CA . SER A 1 151 ? 16.996 14.203 -29.894 1.00 53.66 151 SER A CA 1
ATOM 1141 C C . SER A 1 151 ? 15.550 14.650 -30.151 1.00 53.66 151 SER A C 1
ATOM 1143 O O . SER A 1 151 ? 15.310 15.170 -31.237 1.00 53.66 151 SER A O 1
ATOM 1145 N N . LYS A 1 152 ? 14.612 14.524 -29.204 1.00 72.06 152 LYS A N 1
ATOM 1146 C CA . LYS A 1 152 ? 13.254 15.089 -29.363 1.00 72.06 152 LYS A CA 1
ATOM 1147 C C . LYS A 1 152 ? 13.135 16.466 -28.715 1.00 72.06 152 LYS A C 1
ATOM 1149 O O . LYS A 1 152 ? 13.710 16.701 -27.649 1.00 72.06 152 LYS A O 1
ATOM 1154 N N . ASP A 1 153 ? 12.397 17.374 -29.346 1.00 85.88 153 ASP A N 1
ATOM 1155 C CA . ASP A 1 153 ? 12.000 18.620 -28.693 1.00 85.88 153 ASP A CA 1
ATOM 1156 C C . ASP A 1 153 ? 10.917 18.354 -27.620 1.00 85.88 153 ASP A C 1
ATOM 1158 O O . ASP A 1 153 ? 10.363 17.258 -27.509 1.00 85.88 153 ASP A O 1
ATOM 1162 N N . PHE A 1 154 ? 10.637 19.341 -26.763 1.00 83.44 154 PHE A N 1
ATOM 1163 C CA . PHE A 1 154 ? 9.691 19.157 -25.652 1.00 83.44 154 PHE A CA 1
ATOM 1164 C C . PHE A 1 154 ? 8.270 18.799 -26.124 1.00 83.44 154 PHE A C 1
ATOM 1166 O O . PHE A 1 154 ? 7.557 18.067 -25.438 1.00 83.44 154 PHE A O 1
ATOM 1173 N N . TRP A 1 155 ? 7.852 19.297 -27.289 1.00 85.62 155 TRP A N 1
ATOM 1174 C CA . TRP A 1 155 ? 6.508 19.060 -27.810 1.00 85.62 155 TRP A CA 1
ATOM 1175 C C . TRP A 1 155 ? 6.366 17.657 -28.400 1.00 85.62 155 TRP A C 1
ATOM 1177 O O . TRP A 1 155 ? 5.371 16.988 -28.129 1.00 85.62 155 TRP A O 1
ATOM 1187 N N . GLU A 1 156 ? 7.370 17.176 -29.129 1.00 85.12 156 GLU A N 1
ATOM 1188 C CA . GLU A 1 156 ? 7.455 15.791 -29.595 1.00 85.12 156 GLU A CA 1
ATOM 1189 C C . GLU A 1 156 ? 7.508 14.808 -28.426 1.00 85.12 156 GLU A C 1
ATOM 1191 O O . GLU A 1 156 ? 6.911 13.737 -28.499 1.00 85.12 156 GLU A O 1
ATOM 1196 N N . LEU A 1 157 ? 8.169 15.185 -27.328 1.00 81.69 157 LEU A N 1
ATOM 1197 C CA . LEU A 1 157 ? 8.207 14.384 -26.109 1.00 81.69 157 LEU A CA 1
ATOM 1198 C C . LEU A 1 157 ? 6.823 14.283 -25.444 1.00 81.69 157 LEU A C 1
ATOM 1200 O O . LEU A 1 157 ? 6.429 13.203 -25.019 1.00 81.69 157 LEU A O 1
ATOM 1204 N N . LEU A 1 158 ? 6.055 15.378 -25.390 1.00 81.12 158 LEU A N 1
ATOM 1205 C CA . LEU A 1 158 ? 4.688 15.367 -24.848 1.00 81.12 158 LEU A CA 1
ATOM 1206 C C . LEU A 1 158 ? 3.700 14.551 -25.694 1.00 81.12 158 LEU A C 1
ATOM 1208 O O . LEU A 1 158 ? 2.702 14.066 -25.162 1.00 81.12 158 LEU A O 1
ATOM 1212 N N . LEU A 1 159 ? 3.958 14.422 -26.996 1.00 85.00 159 LEU A N 1
ATOM 1213 C CA . LEU A 1 159 ? 3.155 13.611 -27.914 1.00 85.00 159 LEU A CA 1
ATOM 1214 C C . LEU A 1 159 ? 3.619 12.147 -27.983 1.00 85.00 159 LEU A C 1
ATOM 1216 O O . LEU A 1 159 ? 2.931 11.318 -28.578 1.00 85.00 159 LEU A O 1
ATOM 1220 N N . ASP A 1 160 ? 4.761 11.817 -27.378 1.00 86.31 160 ASP A N 1
ATOM 1221 C CA . ASP A 1 160 ? 5.259 10.452 -27.279 1.00 86.31 160 ASP A CA 1
ATOM 1222 C C . ASP A 1 160 ? 4.483 9.683 -26.200 1.00 86.31 160 ASP A C 1
ATOM 1224 O O . ASP A 1 160 ? 4.582 9.962 -25.002 1.00 86.31 160 ASP A O 1
ATOM 1228 N N . TYR A 1 161 ? 3.694 8.698 -26.633 1.00 85.38 161 TYR A N 1
ATOM 1229 C CA . TYR A 1 161 ? 2.886 7.866 -25.744 1.00 85.38 161 TYR A CA 1
ATOM 1230 C C . TYR A 1 161 ? 3.724 7.118 -24.705 1.00 85.38 161 TYR A C 1
ATOM 1232 O O . TYR A 1 161 ? 3.288 7.010 -23.558 1.00 85.38 161 TYR A O 1
ATOM 1240 N N . ASP A 1 162 ? 4.915 6.634 -25.073 1.00 84.44 162 ASP A N 1
ATOM 1241 C CA . ASP A 1 162 ? 5.766 5.886 -24.146 1.00 84.44 162 ASP A CA 1
ATOM 1242 C C . ASP A 1 162 ? 6.303 6.831 -23.051 1.00 84.44 162 ASP A C 1
ATOM 1244 O O . ASP A 1 162 ? 6.269 6.493 -21.862 1.00 84.44 162 ASP A O 1
ATOM 1248 N N . PHE A 1 163 ? 6.682 8.064 -23.420 1.00 84.69 163 PHE A N 1
ATOM 1249 C CA . PHE A 1 163 ? 7.065 9.096 -22.450 1.00 84.69 163 PHE A CA 1
ATOM 1250 C C . PHE A 1 163 ? 5.899 9.501 -21.546 1.00 84.69 163 PHE A C 1
ATOM 1252 O O . PHE A 1 163 ? 6.069 9.607 -20.330 1.00 84.69 163 PHE A O 1
ATOM 1259 N N . LEU A 1 164 ? 4.709 9.717 -22.115 1.00 86.62 164 LEU A N 1
ATOM 1260 C CA . LEU A 1 164 ? 3.524 10.083 -21.344 1.00 86.62 164 LEU A CA 1
ATOM 1261 C C . LEU A 1 164 ? 3.183 9.003 -20.309 1.00 86.62 164 LEU A C 1
ATOM 1263 O O . LEU A 1 164 ? 2.892 9.328 -19.158 1.00 86.62 164 LEU A O 1
ATOM 1267 N N . PHE A 1 165 ? 3.255 7.726 -20.687 1.00 89.00 165 PHE A N 1
ATOM 1268 C CA . PHE A 1 165 ? 2.992 6.607 -19.782 1.00 89.00 165 PHE A CA 1
ATOM 1269 C C . PHE A 1 165 ? 4.032 6.540 -18.667 1.00 89.00 165 PHE A C 1
ATOM 1271 O O . PHE A 1 165 ? 3.667 6.390 -17.502 1.00 89.00 165 PHE A O 1
ATOM 1278 N N . TRP A 1 166 ? 5.310 6.743 -18.987 1.00 86.31 166 TRP A N 1
ATOM 1279 C CA . TRP A 1 166 ? 6.358 6.852 -17.976 1.00 86.31 166 TRP A CA 1
ATOM 1280 C C . TRP A 1 166 ? 6.146 8.033 -17.019 1.00 86.31 166 TRP A C 1
ATOM 1282 O O . TRP A 1 166 ? 6.304 7.882 -15.804 1.00 86.31 166 TRP A O 1
ATOM 1292 N N . ALA A 1 167 ? 5.758 9.199 -17.536 1.00 86.81 167 ALA A N 1
ATOM 1293 C CA . ALA A 1 167 ? 5.502 10.384 -16.725 1.00 86.81 167 ALA A CA 1
ATOM 1294 C C . ALA A 1 167 ? 4.304 10.167 -15.788 1.00 86.81 167 ALA A C 1
ATOM 1296 O O . ALA A 1 167 ? 4.384 10.488 -14.600 1.00 86.81 167 ALA A O 1
ATOM 1297 N N . LEU A 1 168 ? 3.223 9.565 -16.295 1.00 90.81 168 LEU A N 1
ATOM 1298 C CA . LEU A 1 168 ? 2.053 9.183 -15.502 1.00 90.81 168 LEU A CA 1
ATOM 1299 C C . LEU A 1 168 ? 2.405 8.131 -14.447 1.00 90.81 168 LEU A C 1
ATOM 1301 O O . LEU A 1 168 ? 1.995 8.278 -13.297 1.00 90.81 168 LEU A O 1
ATOM 1305 N N . HIS A 1 169 ? 3.213 7.126 -14.794 1.00 89.44 169 HIS A N 1
ATOM 1306 C CA . HIS A 1 169 ? 3.724 6.139 -13.844 1.00 89.44 169 HIS A CA 1
ATOM 1307 C C . HIS A 1 169 ? 4.470 6.824 -12.696 1.00 89.44 169 HIS A C 1
ATOM 1309 O O . HIS A 1 169 ? 4.136 6.644 -11.527 1.00 89.44 169 HIS A O 1
ATOM 1315 N N . CYS A 1 170 ? 5.445 7.678 -13.022 1.00 87.31 170 CYS A N 1
ATOM 1316 C CA . CYS A 1 170 ? 6.227 8.416 -12.032 1.00 87.31 170 CYS A CA 1
ATOM 1317 C C . CYS A 1 170 ? 5.346 9.319 -11.156 1.00 87.31 170 CYS A C 1
ATOM 1319 O O . CYS A 1 170 ? 5.545 9.383 -9.937 1.00 87.31 170 CYS A O 1
ATOM 1321 N N . PHE A 1 171 ? 4.368 10.000 -11.757 1.00 91.31 171 PHE A N 1
ATOM 1322 C CA . PHE A 1 171 ? 3.397 10.825 -11.043 1.00 91.31 171 PHE A CA 1
ATOM 1323 C C . PHE A 1 1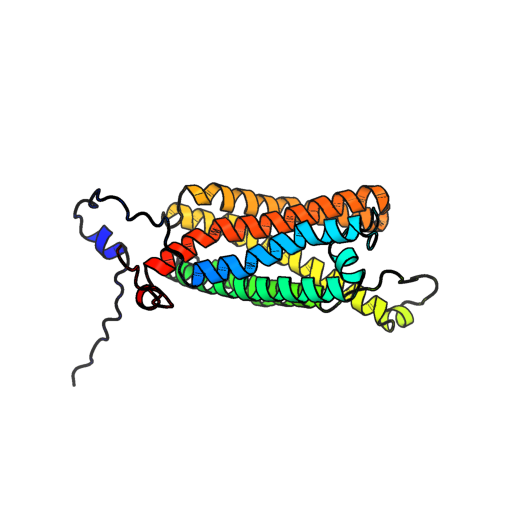71 ? 2.579 9.996 -10.046 1.00 91.31 171 PHE A C 1
ATOM 1325 O O . PHE A 1 171 ? 2.565 10.317 -8.857 1.00 91.31 171 PHE A O 1
ATOM 1332 N N . HIS A 1 172 ? 1.956 8.906 -10.495 1.00 92.94 172 HIS A N 1
ATOM 1333 C CA . HIS A 1 172 ? 1.144 8.044 -9.641 1.00 92.94 172 HIS A CA 1
ATOM 1334 C C . HIS A 1 172 ? 1.962 7.423 -8.507 1.00 92.94 172 HIS A C 1
ATOM 1336 O O . HIS A 1 172 ? 1.536 7.491 -7.355 1.00 92.94 172 HIS A O 1
ATOM 1342 N N . THR A 1 173 ? 3.164 6.915 -8.789 1.00 89.12 173 THR A N 1
ATOM 1343 C CA . THR A 1 173 ? 4.079 6.388 -7.766 1.00 89.12 173 THR A CA 1
ATOM 1344 C C . THR A 1 173 ? 4.416 7.441 -6.709 1.00 89.12 173 THR A C 1
ATOM 1346 O O . THR A 1 173 ? 4.339 7.170 -5.510 1.00 89.12 173 THR A O 1
ATOM 1349 N N . SER A 1 174 ? 4.715 8.674 -7.128 1.00 90.25 174 SER A N 1
ATOM 1350 C CA . SER A 1 174 ? 5.047 9.770 -6.207 1.00 90.25 174 SER A CA 1
ATOM 1351 C C . SER A 1 174 ? 3.863 10.146 -5.314 1.00 90.25 174 SER A C 1
ATOM 1353 O O . SER A 1 174 ? 4.009 10.252 -4.094 1.00 90.25 174 SER A O 1
ATOM 1355 N N . VAL A 1 175 ? 2.679 10.319 -5.910 1.00 94.06 175 VAL A N 1
ATOM 1356 C CA . VAL A 1 175 ? 1.458 10.671 -5.173 1.00 94.06 175 VAL A CA 1
ATOM 1357 C C . VAL A 1 175 ? 1.046 9.542 -4.229 1.00 94.06 175 VAL A C 1
ATOM 1359 O O . VAL A 1 175 ? 0.663 9.820 -3.091 1.00 94.06 175 VAL A O 1
ATOM 1362 N N . PHE A 1 176 ? 1.173 8.281 -4.648 1.00 92.69 176 PHE A N 1
ATOM 1363 C CA . PHE A 1 176 ? 0.901 7.111 -3.814 1.00 92.69 176 PHE A CA 1
ATOM 1364 C C . PHE A 1 176 ? 1.763 7.112 -2.547 1.00 92.69 176 PHE A C 1
ATOM 1366 O O . PHE A 1 176 ? 1.220 7.123 -1.442 1.00 92.69 176 PHE A O 1
ATOM 1373 N N . PHE A 1 177 ? 3.094 7.182 -2.675 1.00 90.56 177 PHE A N 1
ATOM 1374 C CA . PHE A 1 177 ? 3.985 7.157 -1.510 1.00 90.56 177 PHE A CA 1
ATOM 1375 C C . PHE A 1 177 ? 3.804 8.375 -0.598 1.00 90.56 177 PHE A C 1
ATOM 1377 O O . PHE A 1 177 ? 3.785 8.226 0.627 1.00 90.56 177 PHE A O 1
ATOM 1384 N N . LEU A 1 178 ? 3.604 9.569 -1.166 1.00 93.00 178 LEU A N 1
ATOM 1385 C CA . LEU A 1 178 ? 3.320 10.770 -0.378 1.00 93.00 178 LEU A CA 1
ATOM 1386 C C . LEU A 1 178 ? 2.013 10.626 0.414 1.00 93.00 178 LEU A C 1
ATOM 1388 O O . LEU A 1 178 ? 1.953 10.981 1.592 1.00 93.00 178 LEU A O 1
ATOM 1392 N N . THR A 1 179 ? 0.982 10.059 -0.212 1.00 94.69 179 THR A N 1
ATOM 1393 C CA . THR A 1 179 ? -0.306 9.798 0.435 1.00 94.69 179 THR A CA 1
ATOM 1394 C C . THR A 1 179 ? -0.161 8.765 1.548 1.00 94.69 179 THR A C 1
ATOM 1396 O O . THR A 1 179 ? -0.646 8.999 2.652 1.00 94.69 179 THR A O 1
ATOM 1399 N N . CYS A 1 180 ? 0.555 7.662 1.308 1.00 92.25 180 CYS A N 1
ATOM 1400 C CA . CYS A 1 180 ? 0.860 6.657 2.329 1.00 92.25 180 CYS A CA 1
ATOM 1401 C C . CYS A 1 180 ? 1.591 7.272 3.531 1.00 92.25 180 CYS A C 1
ATOM 1403 O O . CYS A 1 180 ? 1.255 6.970 4.675 1.00 92.25 180 CYS A O 1
ATOM 1405 N N . CYS A 1 181 ? 2.535 8.184 3.291 1.00 93.88 181 CYS A N 1
ATOM 1406 C CA . CYS A 1 181 ? 3.227 8.932 4.339 1.00 93.88 181 CYS A CA 1
ATOM 1407 C C . CYS A 1 181 ? 2.271 9.841 5.132 1.00 93.88 181 CYS A C 1
ATOM 1409 O O . CYS A 1 181 ? 2.257 9.799 6.363 1.00 93.88 181 CYS A O 1
ATOM 1411 N N . ALA A 1 182 ? 1.399 10.596 4.456 1.00 96.06 182 ALA A N 1
ATOM 1412 C CA . ALA A 1 182 ? 0.386 11.427 5.111 1.00 96.06 182 ALA A CA 1
ATOM 1413 C C . ALA A 1 182 ? -0.616 10.593 5.934 1.00 96.06 182 ALA A C 1
ATOM 1415 O O . ALA A 1 182 ? -0.976 10.959 7.054 1.00 96.06 182 ALA A O 1
ATOM 1416 N N . MET A 1 183 ? -1.032 9.436 5.419 1.00 95.12 183 MET A N 1
ATOM 1417 C CA . MET A 1 183 ? -1.876 8.489 6.144 1.00 95.12 183 MET A CA 1
ATOM 1418 C C . MET A 1 183 ? -1.162 7.919 7.374 1.00 95.12 183 MET A C 1
ATOM 1420 O O . MET A 1 183 ? -1.758 7.872 8.449 1.00 95.12 183 MET A O 1
ATOM 1424 N N . ALA A 1 184 ? 0.113 7.536 7.248 1.00 93.56 184 ALA A N 1
ATOM 1425 C CA . ALA A 1 184 ? 0.932 7.063 8.363 1.00 93.56 184 ALA A CA 1
ATOM 1426 C C . ALA A 1 184 ? 1.143 8.149 9.428 1.00 93.56 184 ALA A C 1
ATOM 1428 O O . ALA A 1 184 ? 1.158 7.836 10.615 1.00 93.56 184 ALA A O 1
ATOM 1429 N N . TYR A 1 185 ? 1.234 9.421 9.033 1.00 95.62 185 TYR A N 1
ATOM 1430 C CA . TYR A 1 185 ? 1.279 10.555 9.958 1.00 95.62 185 TYR A CA 1
ATOM 1431 C C . TYR A 1 185 ? -0.010 10.651 10.782 1.00 95.62 185 TYR A C 1
ATOM 1433 O O . TYR A 1 185 ? 0.042 10.654 12.013 1.00 95.62 185 TYR A O 1
ATOM 1441 N N . ILE A 1 186 ? -1.173 10.681 10.117 1.00 96.44 186 ILE A N 1
ATOM 1442 C CA . ILE A 1 186 ? -2.476 10.765 10.797 1.00 96.44 186 ILE A CA 1
ATOM 1443 C C . ILE A 1 186 ? -2.666 9.549 11.706 1.00 96.44 186 ILE A C 1
ATOM 1445 O O . ILE A 1 186 ? -2.991 9.685 12.886 1.00 96.44 186 ILE A O 1
ATOM 1449 N N . TYR A 1 187 ? -2.427 8.350 11.182 1.00 94.12 187 TYR A N 1
ATOM 1450 C CA . TYR A 1 187 ? -2.607 7.128 11.947 1.00 94.12 187 TYR A CA 1
ATOM 1451 C C . TYR A 1 187 ? -1.624 7.031 13.116 1.00 94.12 187 TYR A C 1
ATOM 1453 O O . TYR A 1 187 ? -2.047 6.865 14.255 1.00 94.12 187 TYR A O 1
ATOM 1461 N N . GLY A 1 188 ? -0.325 7.184 12.869 1.00 93.00 188 GLY A N 1
ATOM 1462 C CA . GLY A 1 188 ? 0.721 6.988 13.869 1.00 93.00 188 GLY A CA 1
ATOM 1463 C C . GLY A 1 188 ? 0.741 8.048 14.970 1.00 93.00 188 GLY A C 1
ATOM 1464 O O . GLY A 1 188 ? 1.003 7.709 16.121 1.00 93.00 188 GLY A O 1
ATOM 1465 N N . LEU A 1 189 ? 0.446 9.313 14.649 1.00 95.31 189 LEU A N 1
ATOM 1466 C CA . LEU A 1 189 ? 0.545 10.416 15.615 1.00 95.31 189 LEU A CA 1
ATOM 1467 C C . LEU A 1 189 ? -0.792 10.841 16.225 1.00 95.31 189 LEU A C 1
ATOM 1469 O O . LEU A 1 189 ? -0.789 11.504 17.260 1.00 95.31 189 LEU A O 1
ATOM 1473 N N . ARG A 1 190 ? -1.928 10.505 15.601 1.00 95.88 190 ARG A N 1
ATOM 1474 C CA . ARG A 1 190 ? -3.256 10.947 16.065 1.00 95.88 190 ARG A CA 1
ATOM 1475 C C . ARG A 1 190 ? -4.119 9.769 16.491 1.00 95.88 190 ARG A C 1
ATOM 1477 O O . ARG A 1 190 ? -4.513 9.693 17.650 1.00 95.88 190 ARG A O 1
ATOM 1484 N N . LEU A 1 191 ? -4.382 8.838 15.574 1.00 95.06 191 LEU A N 1
ATOM 1485 C CA . LEU A 1 191 ? -5.333 7.749 15.821 1.00 95.06 191 LEU A CA 1
ATOM 1486 C C . LEU A 1 191 ? -4.753 6.671 16.741 1.00 95.06 191 LEU A C 1
ATOM 1488 O O . LEU A 1 191 ? -5.401 6.267 17.700 1.00 95.06 191 LEU A O 1
ATOM 1492 N N . SER A 1 192 ? -3.526 6.214 16.484 1.00 93.62 192 SER A N 1
ATOM 1493 C CA . SER A 1 192 ? -2.902 5.123 17.235 1.00 93.62 192 SER A CA 1
ATOM 1494 C C . SER A 1 192 ? -2.730 5.440 18.721 1.00 93.62 192 SER A C 1
ATOM 1496 O O . SER A 1 192 ? -3.120 4.593 19.522 1.00 93.62 192 SER A O 1
ATOM 1498 N N . PRO A 1 193 ? -2.225 6.624 19.126 1.00 95.25 193 PRO A N 1
ATOM 1499 C CA . PRO A 1 193 ? -2.107 6.964 20.542 1.00 95.25 193 PRO A CA 1
ATOM 1500 C C . PRO A 1 193 ? -3.461 7.054 21.251 1.00 95.25 193 PRO A C 1
ATOM 1502 O O . PRO A 1 193 ? -3.567 6.640 22.400 1.00 95.25 193 PRO A O 1
ATOM 1505 N N . ALA A 1 194 ? -4.499 7.554 20.574 1.00 95.81 194 ALA A N 1
ATOM 1506 C CA . ALA A 1 194 ? -5.843 7.634 21.140 1.00 95.81 194 ALA A CA 1
ATOM 1507 C C . ALA A 1 194 ? -6.486 6.249 21.296 1.00 95.81 194 ALA A C 1
ATOM 1509 O O . ALA A 1 194 ? -7.050 5.944 22.339 1.00 95.81 194 ALA A O 1
ATOM 1510 N N . LEU A 1 195 ? -6.329 5.379 20.293 1.00 93.50 195 LEU A N 1
ATOM 1511 C CA . LEU A 1 195 ? -6.769 3.985 20.371 1.00 93.50 195 LEU A CA 1
ATOM 1512 C C . LEU A 1 195 ? -6.077 3.231 21.517 1.00 93.50 195 LEU A C 1
ATOM 1514 O O . LEU A 1 195 ? -6.708 2.404 22.167 1.00 93.50 195 LEU A O 1
ATOM 1518 N N . ASP A 1 196 ? -4.801 3.521 21.780 1.00 94.19 196 ASP A N 1
ATOM 1519 C CA . ASP A 1 196 ? -4.075 2.952 22.919 1.00 94.19 196 ASP A CA 1
ATOM 1520 C C . ASP A 1 196 ? -4.564 3.530 24.258 1.00 94.19 196 ASP A C 1
ATOM 1522 O O . ASP A 1 196 ? -4.693 2.786 25.228 1.00 94.19 196 ASP A O 1
ATOM 1526 N N . ALA A 1 197 ? -4.824 4.841 24.323 1.00 95.00 197 ALA A N 1
ATOM 1527 C CA . ALA A 1 197 ? -5.272 5.524 25.538 1.00 95.00 197 ALA A CA 1
ATOM 1528 C C . ALA A 1 197 ? -6.653 5.042 26.007 1.00 95.00 197 ALA A C 1
ATOM 1530 O O . ALA A 1 197 ? -6.861 4.865 27.203 1.00 95.00 197 ALA A O 1
ATOM 1531 N N . GLU A 1 198 ? -7.554 4.765 25.064 1.00 94.69 198 GLU A N 1
ATOM 1532 C CA . GLU A 1 198 ? -8.892 4.223 25.334 1.00 94.69 198 GLU A CA 1
ATOM 1533 C C . GLU A 1 198 ? -8.906 2.690 25.495 1.00 94.69 198 GLU A C 1
ATOM 1535 O O . GLU A 1 198 ? -9.964 2.083 25.641 1.00 94.69 198 GLU A O 1
ATOM 1540 N N . GLY A 1 199 ? -7.746 2.022 25.431 1.00 92.88 199 GLY A N 1
ATOM 1541 C CA . GLY A 1 199 ? -7.663 0.562 25.557 1.00 92.88 199 GLY A CA 1
ATOM 1542 C C . GLY A 1 199 ? -8.325 -0.210 24.406 1.00 92.88 199 GLY A C 1
ATOM 1543 O O . GLY A 1 199 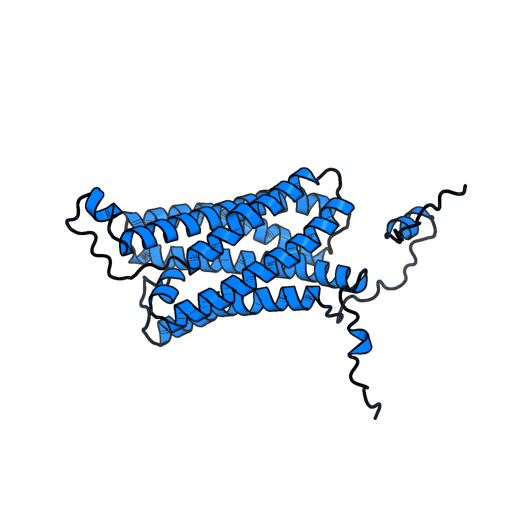? -8.653 -1.382 24.563 1.00 92.88 199 GLY A O 1
ATOM 1544 N N . LEU A 1 200 ? -8.503 0.424 23.243 1.00 89.94 200 LEU A N 1
ATOM 1545 C CA . LEU A 1 200 ? -9.157 -0.142 22.054 1.00 89.94 200 LEU A CA 1
ATOM 1546 C C . LEU A 1 200 ? -8.201 -0.948 21.164 1.00 89.94 200 LEU A C 1
ATOM 1548 O O . LEU A 1 200 ? -8.577 -1.382 20.079 1.00 89.94 200 LEU A O 1
ATOM 1552 N N . THR A 1 201 ? -6.939 -1.089 21.571 1.00 88.81 201 THR A N 1
ATOM 1553 C CA . THR A 1 201 ? -5.934 -1.879 20.851 1.00 88.81 201 THR A CA 1
ATOM 1554 C C . THR A 1 201 ? -5.310 -2.894 21.787 1.00 88.81 201 THR A C 1
ATOM 1556 O O . THR A 1 201 ? -4.885 -2.564 22.895 1.00 88.81 201 THR A O 1
ATOM 1559 N N . HIS A 1 202 ? -5.164 -4.124 21.305 1.00 87.38 202 HIS A N 1
ATOM 1560 C CA . HIS A 1 202 ? -4.417 -5.139 22.021 1.00 87.38 202 HIS A CA 1
ATOM 1561 C C . HIS A 1 202 ? -2.920 -4.754 22.152 1.00 87.38 202 HIS A C 1
ATOM 1563 O O . HIS A 1 202 ? -2.287 -4.378 21.157 1.00 87.38 202 HIS A O 1
ATOM 1569 N N . PRO A 1 203 ? -2.289 -4.913 23.335 1.00 87.44 203 PRO A N 1
ATOM 1570 C CA . PRO A 1 203 ? -0.902 -4.490 23.571 1.00 87.44 203 PRO A CA 1
ATOM 1571 C C . PRO A 1 203 ? 0.133 -5.092 22.612 1.00 87.44 203 PRO A C 1
ATOM 1573 O O . PRO A 1 203 ? 1.117 -4.436 22.271 1.00 87.44 203 PRO A O 1
ATOM 1576 N N . ALA A 1 204 ? -0.091 -6.323 22.142 1.00 87.06 204 ALA A N 1
ATOM 1577 C CA . ALA A 1 204 ? 0.812 -6.986 21.198 1.00 87.06 204 ALA A CA 1
ATOM 1578 C C . ALA A 1 204 ? 0.848 -6.322 19.804 1.00 87.06 204 ALA A C 1
ATOM 1580 O O . ALA A 1 204 ? 1.826 -6.498 19.079 1.00 87.06 204 ALA A O 1
ATOM 1581 N N . ASP A 1 205 ? -0.164 -5.528 19.442 1.00 87.06 205 ASP A N 1
ATOM 1582 C CA . ASP A 1 205 ? -0.222 -4.858 18.133 1.00 87.06 205 ASP A CA 1
ATOM 1583 C C . ASP A 1 205 ? 0.410 -3.467 18.174 1.00 87.06 205 ASP A C 1
ATOM 1585 O O . ASP A 1 205 ? 0.786 -2.914 17.139 1.00 87.06 205 ASP A O 1
ATOM 1589 N N . LYS A 1 206 ? 0.598 -2.909 19.377 1.00 88.75 206 LYS A N 1
ATOM 1590 C CA . LYS A 1 206 ? 1.182 -1.581 19.583 1.00 88.75 206 LYS A CA 1
ATOM 1591 C C . LYS A 1 206 ? 2.557 -1.448 18.936 1.00 88.75 206 LYS A C 1
ATOM 1593 O O . LYS A 1 206 ? 2.828 -0.447 18.270 1.00 88.75 206 LYS A O 1
ATOM 1598 N N . PHE A 1 207 ? 3.408 -2.464 19.099 1.00 88.00 207 PHE A N 1
ATOM 1599 C CA . PHE A 1 207 ? 4.740 -2.473 18.498 1.00 88.00 207 PHE A CA 1
ATOM 1600 C C . PHE A 1 207 ? 4.657 -2.373 16.974 1.00 88.00 207 PHE A C 1
ATOM 1602 O O . PHE A 1 207 ? 5.282 -1.491 16.393 1.00 88.00 207 PHE A O 1
ATOM 1609 N N . TRP A 1 208 ? 3.847 -3.214 16.327 1.00 86.06 208 TRP A N 1
ATOM 1610 C CA . TRP A 1 208 ? 3.717 -3.246 14.868 1.00 86.06 208 TRP A CA 1
ATOM 1611 C C . TRP A 1 208 ? 3.131 -1.950 14.307 1.00 86.06 208 TRP A C 1
ATOM 1613 O O . TRP A 1 208 ? 3.671 -1.387 13.356 1.00 86.06 208 TRP A O 1
ATOM 1623 N N . ARG A 1 209 ? 2.077 -1.425 14.943 1.00 88.31 209 ARG A N 1
ATOM 1624 C CA . ARG A 1 209 ? 1.412 -0.178 14.533 1.00 88.31 209 ARG A CA 1
ATOM 1625 C C . ARG A 1 209 ? 2.353 1.018 14.631 1.00 88.31 209 ARG A C 1
ATOM 1627 O O . ARG A 1 209 ? 2.474 1.785 13.676 1.00 88.31 209 ARG A O 1
ATOM 1634 N N . SER A 1 210 ? 3.034 1.163 15.769 1.00 87.88 210 SER A N 1
ATOM 1635 C CA . SER A 1 210 ? 3.940 2.285 16.010 1.00 87.88 210 SER A CA 1
ATOM 1636 C C . SER A 1 210 ? 5.201 2.182 15.155 1.00 87.88 210 SER A C 1
ATOM 1638 O O . SER A 1 210 ? 5.506 3.113 14.409 1.00 87.88 210 SER A O 1
ATOM 1640 N N . SER A 1 211 ? 5.902 1.042 15.209 1.00 88.56 211 SER A N 1
ATOM 1641 C CA . SER A 1 211 ? 7.188 0.863 14.525 1.00 88.56 211 SER A CA 1
ATOM 1642 C C . SER A 1 211 ? 7.067 1.075 13.027 1.00 88.56 211 SER A C 1
ATOM 1644 O O . SER A 1 211 ? 7.891 1.780 12.449 1.00 88.56 211 SER A O 1
ATOM 1646 N N . GLY A 1 212 ? 6.035 0.531 12.387 1.00 88.31 212 GLY A N 1
ATOM 1647 C CA . GLY A 1 212 ? 5.960 0.672 10.949 1.00 88.31 212 GLY A CA 1
ATOM 1648 C C . GLY A 1 212 ? 5.246 1.934 10.462 1.00 88.31 212 GLY A C 1
ATOM 1649 O O . GLY A 1 212 ? 5.583 2.388 9.374 1.00 88.31 212 GLY A O 1
ATOM 1650 N N . SER A 1 213 ? 4.407 2.601 11.270 1.00 90.88 213 SER A N 1
ATOM 1651 C CA . SER A 1 213 ? 4.026 3.997 10.966 1.00 90.88 213 SER A CA 1
ATOM 1652 C C . SER A 1 213 ? 5.267 4.894 10.950 1.00 90.88 213 SER A C 1
ATOM 1654 O O . SER A 1 213 ? 5.483 5.641 9.998 1.00 90.88 213 SER A O 1
ATOM 1656 N N . TRP A 1 214 ? 6.138 4.760 11.957 1.00 91.00 214 TRP A N 1
ATOM 1657 C CA . TRP A 1 214 ? 7.429 5.452 11.992 1.00 91.00 214 TRP A CA 1
ATOM 1658 C C . TRP A 1 214 ? 8.338 5.061 10.829 1.00 91.00 214 TRP A C 1
ATOM 1660 O O . TRP A 1 214 ? 8.971 5.926 10.232 1.00 91.00 214 TRP A O 1
ATOM 1670 N N . CYS A 1 215 ? 8.382 3.776 10.479 1.00 90.88 215 CYS A N 1
ATOM 1671 C CA . CYS A 1 215 ? 9.173 3.293 9.357 1.00 90.88 215 CYS A CA 1
ATOM 1672 C C . CYS A 1 215 ? 8.731 3.939 8.039 1.00 90.88 215 CYS A C 1
ATOM 1674 O O . CYS A 1 215 ? 9.577 4.455 7.319 1.00 90.88 215 CYS A O 1
ATOM 1676 N N . ILE A 1 216 ? 7.423 4.011 7.760 1.00 91.06 216 ILE A N 1
ATOM 1677 C CA . ILE A 1 216 ? 6.890 4.689 6.567 1.00 91.06 216 ILE A CA 1
ATOM 1678 C C . ILE A 1 216 ? 7.279 6.173 6.569 1.00 91.06 216 ILE A C 1
ATOM 1680 O O . ILE A 1 216 ? 7.773 6.680 5.560 1.00 91.06 216 ILE A O 1
ATOM 1684 N N . LEU A 1 217 ? 7.104 6.861 7.702 1.00 92.50 217 LEU A N 1
ATOM 1685 C CA . LEU A 1 217 ? 7.435 8.284 7.842 1.00 92.50 217 LEU A CA 1
ATOM 1686 C C . LEU A 1 217 ? 8.922 8.576 7.606 1.00 92.50 217 LEU A C 1
ATOM 1688 O O . LEU A 1 217 ? 9.251 9.613 7.037 1.00 92.50 217 LEU A O 1
ATOM 1692 N N . MET A 1 218 ? 9.814 7.675 8.025 1.00 92.31 218 MET A N 1
ATOM 1693 C CA . MET A 1 218 ? 11.264 7.847 7.890 1.00 92.31 218 MET A CA 1
ATOM 1694 C C . MET A 1 218 ? 11.794 7.375 6.537 1.00 92.31 218 MET A C 1
ATOM 1696 O O . MET A 1 218 ? 12.638 8.038 5.941 1.00 92.31 218 MET A O 1
ATOM 1700 N N . LEU A 1 219 ? 11.301 6.247 6.025 1.00 90.75 219 LEU A N 1
ATOM 1701 C CA . LEU A 1 219 ? 11.787 5.680 4.771 1.00 90.75 219 LEU A CA 1
ATOM 1702 C C . LEU A 1 219 ? 11.257 6.423 3.543 1.00 90.75 219 LEU A C 1
ATOM 1704 O O . LEU A 1 219 ? 11.967 6.476 2.547 1.00 90.75 219 LEU A O 1
ATOM 1708 N N . THR A 1 220 ? 10.069 7.036 3.589 1.00 90.69 220 THR A N 1
ATOM 1709 C CA . THR A 1 220 ? 9.540 7.808 2.446 1.00 90.69 220 THR A CA 1
ATOM 1710 C C . THR A 1 220 ? 10.474 8.957 2.023 1.00 90.69 220 THR A C 1
ATOM 1712 O O . THR A 1 220 ? 10.843 9.010 0.847 1.00 90.69 220 THR A O 1
ATOM 1715 N N . PRO A 1 221 ? 10.921 9.866 2.919 1.00 89.81 221 PRO A N 1
ATOM 1716 C CA . PRO A 1 221 ? 11.860 10.920 2.534 1.00 89.81 221 PRO A CA 1
ATOM 1717 C C . PRO A 1 221 ? 13.229 10.363 2.124 1.00 89.81 221 PRO A C 1
ATOM 1719 O O . PRO A 1 221 ? 13.839 10.889 1.195 1.00 89.81 221 PRO A O 1
ATOM 1722 N N . ILE A 1 222 ? 13.694 9.273 2.749 1.00 90.94 222 ILE A N 1
ATOM 1723 C CA . ILE A 1 222 ? 14.925 8.585 2.327 1.00 90.94 222 ILE A CA 1
ATOM 1724 C C . ILE A 1 222 ? 14.776 8.069 0.891 1.00 90.94 222 ILE A C 1
ATOM 1726 O O . ILE A 1 222 ? 15.655 8.306 0.068 1.00 90.94 222 ILE A O 1
ATOM 1730 N N . GLY A 1 223 ? 13.652 7.432 0.565 1.00 88.81 223 GLY A N 1
ATOM 1731 C CA . GLY A 1 223 ? 13.342 6.945 -0.777 1.00 88.81 223 GLY A CA 1
ATOM 1732 C C . GLY A 1 223 ? 13.341 8.066 -1.810 1.00 88.81 223 GLY A C 1
ATOM 1733 O O . GLY A 1 223 ? 13.938 7.909 -2.869 1.00 88.81 223 GLY A O 1
ATOM 1734 N N . ALA A 1 224 ? 12.775 9.230 -1.480 1.00 87.62 224 ALA A N 1
ATOM 1735 C CA . ALA A 1 224 ? 12.811 10.401 -2.357 1.00 87.62 224 ALA A CA 1
ATOM 1736 C C . ALA A 1 224 ? 14.249 10.882 -2.637 1.00 87.62 224 ALA A C 1
ATOM 1738 O O . ALA A 1 224 ? 14.601 11.160 -3.784 1.00 87.62 224 ALA A O 1
ATOM 1739 N N . VAL A 1 225 ? 15.100 10.932 -1.608 1.00 89.12 225 VAL A N 1
ATOM 1740 C CA . VAL A 1 225 ? 16.517 11.307 -1.747 1.00 89.12 225 VAL A CA 1
ATOM 1741 C C . VAL A 1 225 ? 17.282 10.275 -2.579 1.00 89.12 225 VAL A C 1
ATOM 1743 O O . VAL A 1 225 ? 18.001 10.638 -3.508 1.00 89.12 225 VAL A O 1
ATOM 1746 N N . VAL A 1 226 ? 17.103 8.984 -2.297 1.00 88.69 226 VAL A N 1
ATOM 1747 C CA . VAL A 1 226 ? 17.745 7.897 -3.051 1.00 88.69 226 VAL A CA 1
ATOM 1748 C C . VAL A 1 226 ? 17.284 7.901 -4.511 1.00 88.69 226 VAL A C 1
ATOM 1750 O O . VAL A 1 226 ? 18.113 7.755 -5.407 1.00 88.69 226 VAL A O 1
ATOM 1753 N N . ARG A 1 227 ? 15.994 8.154 -4.775 1.00 84.75 227 ARG A N 1
ATOM 1754 C CA . ARG A 1 227 ? 15.444 8.308 -6.131 1.00 84.75 227 ARG A CA 1
ATOM 1755 C C . ARG A 1 227 ? 16.086 9.481 -6.866 1.00 84.75 227 ARG A C 1
ATOM 1757 O O . ARG A 1 227 ? 16.430 9.338 -8.034 1.00 84.75 227 ARG A O 1
ATOM 1764 N N . PHE A 1 228 ? 16.290 10.617 -6.198 1.00 84.88 228 PHE A N 1
ATOM 1765 C CA . PHE A 1 228 ? 17.002 11.755 -6.780 1.00 84.88 228 PHE A CA 1
ATOM 1766 C C . PHE A 1 228 ? 18.422 11.356 -7.210 1.00 84.88 228 PHE A C 1
ATOM 1768 O O . PHE A 1 228 ? 18.802 11.556 -8.362 1.00 84.88 228 PHE A O 1
ATOM 1775 N N . PHE A 1 229 ? 19.192 10.713 -6.331 1.00 87.38 229 PHE A N 1
ATOM 1776 C CA . PHE A 1 229 ? 20.537 10.257 -6.683 1.00 87.38 229 PHE A CA 1
ATOM 1777 C C . PHE A 1 229 ? 20.548 9.200 -7.796 1.00 87.38 229 PHE A C 1
ATOM 1779 O O . PHE A 1 229 ? 21.403 9.256 -8.681 1.00 87.38 229 PHE A O 1
ATOM 1786 N N . HIS A 1 230 ? 19.576 8.288 -7.798 1.00 83.31 230 HIS A N 1
ATOM 1787 C CA . HIS A 1 230 ? 19.386 7.310 -8.866 1.00 83.31 230 HIS A CA 1
ATOM 1788 C C . HIS A 1 230 ? 19.195 7.974 -10.236 1.00 83.31 230 HIS A C 1
ATOM 1790 O O . HIS A 1 230 ? 19.782 7.526 -11.217 1.00 83.31 230 HIS A O 1
ATOM 1796 N N . LEU A 1 231 ? 18.426 9.066 -10.294 1.00 80.62 231 LEU A N 1
ATOM 1797 C CA . LEU A 1 231 ? 18.151 9.786 -11.538 1.00 80.62 231 LEU A CA 1
ATOM 1798 C C . LEU A 1 231 ? 19.322 10.665 -12.009 1.00 80.62 231 LEU A C 1
ATOM 1800 O O . LEU A 1 231 ? 19.534 10.777 -13.213 1.00 80.62 231 LEU A O 1
ATOM 1804 N N . PHE A 1 232 ? 20.073 11.293 -11.094 1.00 81.75 232 PHE A N 1
ATOM 1805 C CA . PHE A 1 232 ? 21.049 12.336 -11.456 1.00 81.75 232 PHE A CA 1
ATOM 1806 C C . PHE A 1 232 ? 22.526 11.953 -11.296 1.00 81.75 232 PHE A C 1
ATOM 1808 O O . PHE A 1 232 ? 23.380 12.607 -11.890 1.00 81.75 232 PHE A O 1
ATOM 1815 N N . VAL A 1 233 ? 22.856 10.934 -10.498 1.00 86.75 233 VAL A N 1
ATOM 1816 C CA . VAL A 1 233 ? 24.254 10.555 -10.204 1.00 86.75 233 VAL A CA 1
ATOM 1817 C C . VAL A 1 233 ? 24.634 9.215 -10.829 1.00 86.75 233 VAL A C 1
ATOM 1819 O O . VAL A 1 233 ? 25.788 9.022 -11.204 1.00 86.75 233 VAL A O 1
ATOM 1822 N N . GLY A 1 234 ? 23.678 8.299 -10.985 1.00 81.06 234 GLY A N 1
ATOM 1823 C CA . GLY A 1 234 ? 23.872 7.049 -11.717 1.00 81.06 234 GLY A CA 1
ATOM 1824 C C . GLY A 1 234 ? 23.061 5.892 -11.145 1.00 81.06 234 GLY A C 1
ATOM 1825 O O . GLY A 1 234 ? 22.652 5.905 -9.989 1.00 81.06 234 GLY A O 1
ATOM 1826 N N . THR A 1 235 ? 22.854 4.852 -11.945 1.00 80.44 235 THR A N 1
ATOM 1827 C CA . THR A 1 235 ? 21.900 3.781 -11.620 1.00 80.44 235 THR A CA 1
ATOM 1828 C C . THR A 1 235 ? 22.512 2.615 -10.839 1.00 80.44 235 THR A C 1
ATOM 1830 O O . THR A 1 235 ? 21.807 1.956 -10.085 1.00 80.44 235 THR A O 1
ATOM 1833 N N . ALA A 1 236 ? 23.824 2.373 -10.946 1.00 80.81 236 ALA A N 1
ATOM 1834 C CA . ALA A 1 236 ? 24.467 1.165 -10.409 1.00 80.81 236 ALA A CA 1
ATOM 1835 C C . ALA A 1 236 ? 24.320 0.989 -8.884 1.00 80.81 236 ALA A C 1
ATOM 1837 O O . ALA A 1 236 ? 23.757 -0.001 -8.426 1.00 80.81 236 ALA A O 1
ATOM 1838 N N . LEU A 1 237 ? 24.814 1.943 -8.088 1.00 86.44 237 LEU A N 1
ATOM 1839 C CA . LEU A 1 237 ? 24.701 1.889 -6.624 1.00 86.44 237 LEU A CA 1
ATOM 1840 C C . LEU A 1 237 ? 23.294 2.285 -6.162 1.00 86.44 237 LEU A C 1
ATOM 1842 O O . LEU A 1 237 ? 22.688 1.628 -5.315 1.00 86.44 237 LEU A O 1
ATOM 1846 N N . TRP A 1 238 ? 22.783 3.379 -6.720 1.00 86.38 238 TRP A N 1
ATOM 1847 C CA . TRP A 1 238 ? 21.553 4.003 -6.254 1.00 86.38 238 TRP A CA 1
ATOM 1848 C C . TRP A 1 238 ? 20.304 3.203 -6.621 1.00 86.38 238 TRP A C 1
ATOM 1850 O O . TRP A 1 238 ? 19.342 3.253 -5.866 1.00 86.38 238 TRP A O 1
ATOM 1860 N N . GLY A 1 239 ? 20.327 2.418 -7.703 1.00 82.31 239 GLY A N 1
ATOM 1861 C CA . GLY A 1 239 ? 19.231 1.517 -8.067 1.00 82.31 239 GLY A CA 1
ATOM 1862 C C . GLY A 1 239 ? 19.058 0.397 -7.044 1.00 82.31 239 GLY A C 1
ATOM 1863 O O . GLY A 1 239 ? 17.951 0.152 -6.579 1.00 82.31 239 GLY A O 1
ATOM 1864 N N . ILE A 1 240 ? 20.162 -0.202 -6.581 1.00 84.69 240 ILE A N 1
ATOM 1865 C CA . ILE A 1 240 ? 20.124 -1.233 -5.530 1.00 84.69 240 ILE A CA 1
ATOM 1866 C C . ILE A 1 240 ? 19.579 -0.651 -4.221 1.00 84.69 240 ILE A C 1
ATOM 1868 O O . ILE A 1 240 ? 18.703 -1.243 -3.593 1.00 84.69 240 ILE A O 1
ATOM 1872 N N . LEU A 1 241 ? 20.075 0.520 -3.808 1.00 87.00 241 LEU A N 1
ATOM 1873 C CA . LEU A 1 241 ? 19.584 1.186 -2.599 1.00 87.00 241 LEU A CA 1
ATOM 1874 C C . LEU A 1 241 ? 18.103 1.553 -2.714 1.00 87.00 241 LEU A C 1
ATOM 1876 O O . LEU A 1 241 ? 17.363 1.401 -1.744 1.00 87.00 241 LEU A O 1
ATOM 1880 N N . LEU A 1 242 ? 17.668 2.002 -3.890 1.00 85.38 242 LEU A N 1
ATOM 1881 C CA . LEU A 1 242 ? 16.279 2.353 -4.140 1.00 85.38 242 LEU A CA 1
ATOM 1882 C C . LEU A 1 242 ? 15.369 1.133 -4.016 1.00 85.38 242 LEU A C 1
ATOM 1884 O O . LEU A 1 242 ? 14.370 1.206 -3.313 1.00 85.38 242 LEU A O 1
ATOM 1888 N N . VAL A 1 243 ? 15.763 0.001 -4.601 1.00 83.94 243 VAL A N 1
ATOM 1889 C CA . VAL A 1 243 ? 15.028 -1.268 -4.495 1.00 83.94 243 VAL A CA 1
ATOM 1890 C C . VAL A 1 243 ? 14.909 -1.708 -3.041 1.00 83.94 243 VAL A C 1
ATOM 1892 O O . VAL A 1 243 ? 13.827 -2.085 -2.600 1.00 83.94 243 VAL A O 1
ATOM 1895 N N . LEU A 1 244 ? 15.995 -1.630 -2.265 1.00 85.25 244 LEU A N 1
ATOM 1896 C CA . LEU A 1 244 ? 15.956 -1.974 -0.842 1.00 85.25 244 LEU A CA 1
ATOM 1897 C C . LEU A 1 244 ? 14.974 -1.085 -0.073 1.00 85.25 244 LEU A C 1
ATOM 1899 O O . LEU A 1 244 ? 14.208 -1.594 0.743 1.00 85.25 244 LEU A O 1
ATOM 1903 N N . VAL A 1 245 ? 14.970 0.223 -0.344 1.00 86.19 245 VAL A N 1
ATOM 1904 C CA . VAL A 1 245 ? 14.055 1.169 0.307 1.00 86.19 245 VAL A CA 1
ATOM 1905 C C . VAL A 1 245 ? 12.608 0.942 -0.133 1.00 86.19 245 VAL A C 1
ATOM 1907 O O . VAL A 1 245 ? 11.730 0.907 0.724 1.00 86.19 245 VAL A O 1
ATOM 1910 N N . GLU A 1 246 ? 12.346 0.747 -1.426 1.00 83.44 246 GLU A N 1
ATOM 1911 C CA . GLU A 1 246 ? 11.005 0.495 -1.971 1.00 83.44 246 GLU A CA 1
ATOM 1912 C C . GLU A 1 246 ? 10.421 -0.815 -1.437 1.00 83.44 246 GLU A C 1
ATOM 1914 O O . GLU A 1 246 ? 9.315 -0.822 -0.895 1.00 83.44 246 GLU A O 1
ATOM 1919 N N . VAL A 1 247 ? 11.178 -1.914 -1.514 1.00 82.94 247 VAL A N 1
ATOM 1920 C CA . VAL A 1 247 ? 10.738 -3.215 -0.996 1.00 82.94 247 VAL A CA 1
ATOM 1921 C C . VAL A 1 247 ? 10.521 -3.133 0.512 1.00 82.94 247 VAL A C 1
ATOM 1923 O O . VAL A 1 247 ? 9.485 -3.587 0.992 1.00 82.94 247 VAL A O 1
ATOM 1926 N N . ALA A 1 248 ? 11.431 -2.511 1.270 1.00 82.56 248 ALA A N 1
ATOM 1927 C CA . ALA A 1 248 ? 11.246 -2.332 2.709 1.00 82.56 248 ALA A CA 1
ATOM 1928 C C . ALA A 1 248 ? 10.001 -1.491 3.031 1.00 82.56 248 ALA A C 1
ATOM 1930 O O . ALA A 1 248 ? 9.215 -1.886 3.889 1.00 82.56 248 ALA A O 1
ATOM 1931 N N . LEU A 1 249 ? 9.777 -0.375 2.330 1.00 83.44 249 LEU A N 1
ATOM 1932 C CA . LEU A 1 249 ? 8.594 0.476 2.495 1.00 83.44 249 LEU A CA 1
ATOM 1933 C C . LEU A 1 249 ? 7.302 -0.292 2.247 1.00 83.44 249 LEU A C 1
ATOM 1935 O O . LEU A 1 249 ? 6.388 -0.249 3.071 1.00 83.44 249 LEU A O 1
ATOM 1939 N N . ILE A 1 250 ? 7.232 -1.003 1.123 1.00 82.69 250 ILE A N 1
ATOM 1940 C CA . ILE A 1 250 ? 6.038 -1.742 0.721 1.00 82.69 250 ILE A CA 1
ATOM 1941 C C . ILE A 1 250 ? 5.785 -2.897 1.691 1.00 82.69 250 ILE A C 1
ATOM 1943 O O . ILE A 1 250 ? 4.659 -3.066 2.156 1.00 82.69 250 ILE A O 1
ATOM 1947 N N . GLN A 1 251 ? 6.817 -3.656 2.070 1.00 82.00 251 GLN A N 1
ATOM 1948 C CA . GLN A 1 251 ? 6.662 -4.737 3.045 1.00 82.00 251 GLN A CA 1
ATOM 1949 C C . GLN A 1 251 ? 6.255 -4.213 4.414 1.00 82.00 251 GLN A C 1
ATOM 1951 O O . GLN A 1 251 ? 5.369 -4.784 5.037 1.00 82.00 251 GLN A O 1
ATOM 1956 N N . MET A 1 252 ? 6.835 -3.108 4.878 1.00 80.00 252 MET A N 1
ATOM 1957 C CA . MET A 1 252 ? 6.437 -2.513 6.150 1.00 80.00 252 MET A CA 1
ATOM 1958 C C . MET A 1 252 ? 5.008 -1.985 6.098 1.00 80.00 252 MET A C 1
ATOM 1960 O O . MET A 1 252 ? 4.272 -2.185 7.060 1.00 80.00 252 MET A O 1
ATOM 1964 N N . PHE A 1 253 ? 4.570 -1.396 4.983 1.00 78.94 253 PHE A N 1
ATOM 1965 C CA . PHE A 1 253 ? 3.169 -1.026 4.796 1.00 78.94 253 PHE A CA 1
ATOM 1966 C C . PHE A 1 253 ? 2.261 -2.249 4.941 1.00 78.94 253 PHE A C 1
ATOM 1968 O O . PHE A 1 253 ? 1.341 -2.231 5.757 1.00 78.94 253 PHE A O 1
ATOM 1975 N N . VAL A 1 254 ? 2.570 -3.337 4.235 1.00 79.81 254 VAL A N 1
ATOM 1976 C CA . VAL A 1 254 ? 1.805 -4.589 4.295 1.00 79.81 254 VAL A CA 1
ATOM 1977 C C . VAL A 1 254 ? 1.852 -5.216 5.695 1.00 79.81 254 VAL A C 1
ATOM 1979 O O . VAL A 1 254 ? 0.830 -5.641 6.213 1.00 79.81 254 VAL A O 1
ATOM 1982 N N . VAL A 1 255 ? 2.989 -5.228 6.385 1.00 73.62 255 VAL A N 1
ATOM 1983 C CA . VAL A 1 255 ? 3.094 -5.798 7.739 1.00 73.62 255 VAL A CA 1
ATOM 1984 C C . VAL A 1 255 ? 2.322 -4.962 8.760 1.00 73.62 255 VAL A C 1
ATOM 1986 O O . VAL A 1 255 ? 1.543 -5.515 9.537 1.00 73.62 255 VAL A O 1
ATOM 1989 N N . VAL A 1 256 ? 2.500 -3.637 8.757 1.00 71.88 256 VAL A N 1
ATOM 1990 C CA . VAL A 1 256 ? 1.825 -2.708 9.684 1.00 71.88 256 VAL A CA 1
ATOM 1991 C C . VAL A 1 256 ? 0.343 -2.801 9.539 1.00 71.88 256 VAL A C 1
ATOM 1993 O O . VAL A 1 256 ? -0.380 -2.880 10.528 1.00 71.88 256 VAL A O 1
ATOM 1996 N N . THR A 1 257 ? -0.111 -2.727 8.297 1.00 71.81 257 THR A N 1
ATOM 1997 C CA . THR A 1 257 ? -1.528 -2.673 8.077 1.00 71.81 257 THR A CA 1
ATOM 1998 C C . THR A 1 257 ? -2.098 -4.083 8.438 1.00 71.81 257 THR A C 1
ATOM 2000 O O . THR A 1 257 ? -3.208 -4.154 8.961 1.00 71.81 257 THR A O 1
ATOM 2003 N N . PHE A 1 258 ? -1.344 -5.196 8.269 1.00 78.69 258 PHE A N 1
ATOM 2004 C CA . PHE A 1 258 ? -1.892 -6.561 8.356 1.00 78.69 258 PHE A CA 1
ATOM 2005 C C . PHE A 1 258 ? -1.961 -6.919 9.812 1.00 78.69 258 PHE A C 1
ATOM 2007 O O . PHE A 1 258 ? -3.030 -7.133 10.356 1.00 78.69 258 PHE A O 1
ATOM 2014 N N . LEU A 1 259 ? -0.814 -6.895 10.478 1.00 78.25 259 LEU A N 1
ATOM 2015 C CA . LEU A 1 259 ? -0.727 -7.214 11.891 1.00 78.25 259 LEU A CA 1
ATOM 2016 C C . LEU A 1 259 ? -1.424 -6.147 12.736 1.00 78.25 259 LEU A C 1
ATOM 2018 O O . LEU A 1 259 ? -2.037 -6.475 13.745 1.00 78.25 259 LEU A O 1
ATOM 2022 N N . GLY A 1 260 ? -1.388 -4.882 12.310 1.00 75.38 260 GLY A N 1
ATOM 2023 C CA . GLY A 1 260 ? -2.003 -3.780 13.042 1.00 75.38 260 GLY A CA 1
ATOM 2024 C C . GLY A 1 260 ? -3.526 -3.707 12.941 1.00 75.38 260 GLY A C 1
ATOM 2025 O O . GLY A 1 260 ? -4.126 -3.029 13.772 1.00 75.38 260 GLY A O 1
ATOM 2026 N N . VAL A 1 261 ? -4.152 -4.370 11.958 1.00 83.50 261 VAL A N 1
ATOM 2027 C CA . VAL A 1 261 ? -5.614 -4.326 11.753 1.00 83.50 261 VAL A CA 1
ATOM 2028 C C . VAL A 1 261 ? -6.255 -5.721 11.714 1.00 83.50 261 VAL A C 1
ATOM 2030 O O . VAL A 1 261 ? -7.446 -5.841 11.983 1.00 83.50 261 VAL A O 1
ATOM 2033 N N . ALA A 1 262 ? -5.507 -6.803 11.473 1.00 86.00 262 ALA A N 1
ATOM 2034 C CA . ALA A 1 262 ? -6.057 -8.162 11.407 1.00 86.00 262 ALA A CA 1
ATOM 2035 C C . ALA A 1 262 ? -6.712 -8.591 12.720 1.00 86.00 262 ALA A C 1
ATOM 2037 O O . ALA A 1 262 ? -7.808 -9.146 12.684 1.00 86.00 262 ALA A O 1
ATOM 2038 N N . ARG A 1 263 ? -6.092 -8.303 13.875 1.00 86.62 263 ARG A N 1
ATOM 2039 C CA . ARG A 1 263 ? -6.718 -8.620 15.167 1.00 86.62 263 ARG A CA 1
ATOM 2040 C C . ARG A 1 263 ? -8.002 -7.819 15.373 1.00 86.62 263 ARG A C 1
ATOM 2042 O O . ARG A 1 263 ? -9.002 -8.411 15.756 1.00 86.62 263 ARG A O 1
ATOM 2049 N N . LEU A 1 264 ? -8.009 -6.530 15.025 1.00 89.25 264 LEU A N 1
ATOM 2050 C CA . LEU A 1 264 ? -9.229 -5.718 15.059 1.00 89.25 264 LEU A CA 1
ATOM 2051 C C . LEU A 1 264 ? -10.326 -6.329 14.173 1.00 89.25 264 LEU A C 1
ATOM 2053 O O . LEU A 1 264 ? -11.472 -6.415 14.593 1.00 89.25 264 LEU A O 1
ATOM 2057 N N . MET A 1 265 ? -9.992 -6.801 12.968 1.00 92.75 265 MET A N 1
ATOM 2058 C CA . MET A 1 265 ? -10.964 -7.472 12.096 1.00 92.75 265 MET A CA 1
ATOM 2059 C C . MET A 1 265 ? -11.501 -8.770 12.713 1.00 92.75 265 MET A C 1
ATOM 2061 O O . MET A 1 265 ? -12.697 -9.026 12.618 1.00 92.75 265 MET A O 1
ATOM 2065 N N . MET A 1 266 ? -10.651 -9.564 13.372 1.00 89.44 266 MET A N 1
ATOM 2066 C CA . MET A 1 266 ? -11.075 -10.773 14.092 1.00 89.44 266 MET A CA 1
ATOM 2067 C C . MET A 1 266 ? -11.994 -10.441 15.274 1.00 89.44 266 MET A C 1
ATOM 2069 O O . MET A 1 266 ? -13.000 -11.113 15.471 1.00 89.44 266 MET A O 1
ATOM 2073 N N . GLU A 1 267 ? -11.679 -9.397 16.042 1.00 88.19 267 GLU A N 1
ATOM 2074 C CA . GLU A 1 267 ? -12.513 -8.929 17.154 1.00 88.19 267 GLU A CA 1
ATOM 2075 C C . GLU A 1 267 ? -13.879 -8.436 16.661 1.00 88.19 267 GLU A C 1
ATOM 2077 O O . GLU A 1 267 ? -14.907 -8.813 17.222 1.00 88.19 267 GLU A O 1
ATOM 2082 N N . LEU A 1 268 ? -13.907 -7.669 15.566 1.00 90.12 268 LEU A N 1
ATOM 2083 C CA . LEU A 1 268 ? -15.150 -7.236 14.923 1.00 90.12 268 LEU A CA 1
ATOM 2084 C C . LEU A 1 268 ? -15.956 -8.414 14.367 1.00 90.12 268 LEU A C 1
ATOM 2086 O O . LEU A 1 268 ? -17.178 -8.395 14.440 1.00 90.12 268 LEU A O 1
ATOM 2090 N N . ASP A 1 269 ? -15.303 -9.447 13.836 1.00 90.12 269 ASP A N 1
ATOM 2091 C CA . ASP A 1 269 ? -15.985 -10.654 13.361 1.00 90.12 269 ASP A CA 1
ATOM 2092 C C . ASP A 1 269 ? -16.598 -11.484 14.498 1.00 90.12 269 ASP A C 1
ATOM 2094 O O . ASP A 1 269 ? -17.613 -12.143 14.284 1.00 90.12 269 ASP A O 1
ATOM 2098 N N . VAL A 1 270 ? -16.013 -11.450 15.698 1.00 86.56 270 VAL A N 1
AT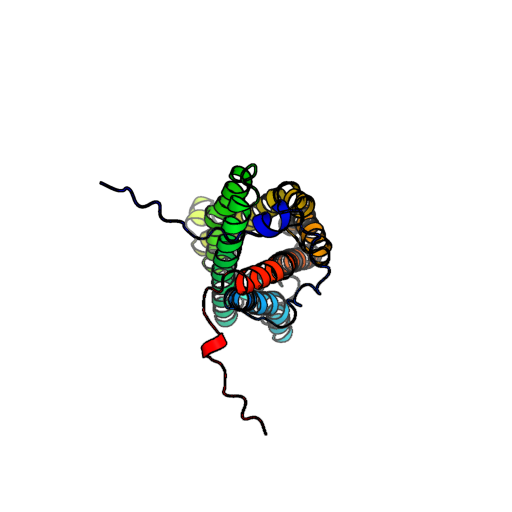OM 2099 C CA . VAL A 1 270 ? -16.588 -12.087 16.893 1.00 86.56 270 VAL A CA 1
ATOM 2100 C C . VAL A 1 270 ? -17.750 -11.263 17.448 1.00 86.56 270 VAL A C 1
ATOM 2102 O O . VAL A 1 270 ? -18.770 -11.833 17.831 1.00 86.56 270 VAL A O 1
ATOM 2105 N N . ALA A 1 271 ? -17.600 -9.937 17.507 1.00 86.50 271 ALA A N 1
ATOM 2106 C CA . ALA A 1 271 ? -18.608 -9.043 18.070 1.00 86.50 271 ALA A CA 1
ATOM 2107 C C . ALA A 1 271 ? -19.832 -8.880 17.153 1.00 86.50 271 ALA A C 1
ATOM 2109 O O . ALA A 1 271 ? -20.968 -8.929 17.619 1.00 86.50 271 ALA A O 1
ATOM 2110 N N . GLU A 1 272 ? -19.598 -8.704 15.853 1.00 87.31 272 GLU A N 1
ATOM 2111 C CA . GLU A 1 272 ? -20.616 -8.459 14.831 1.00 87.31 272 GLU A CA 1
ATOM 2112 C C . GLU A 1 272 ? -20.264 -9.228 13.543 1.00 87.31 272 GLU A C 1
ATOM 2114 O O . GLU A 1 272 ? -19.710 -8.651 12.594 1.00 87.31 272 GLU A O 1
ATOM 2119 N N . PRO A 1 273 ? -20.549 -10.543 13.479 1.00 85.75 273 PRO A N 1
ATOM 2120 C CA . PRO A 1 273 ? -20.222 -11.349 12.309 1.00 85.75 273 PRO A CA 1
ATOM 2121 C C . PRO A 1 273 ? -20.990 -10.857 11.075 1.00 85.75 273 PRO A C 1
ATOM 2123 O O . PRO A 1 273 ? -22.219 -10.838 11.061 1.00 85.75 273 PRO A O 1
ATOM 2126 N N . MET A 1 274 ? -20.274 -10.496 10.003 1.00 86.25 274 MET A N 1
ATOM 2127 C CA . MET A 1 274 ? -20.911 -10.119 8.724 1.00 86.25 274 MET A CA 1
ATOM 2128 C C . MET A 1 274 ? -21.537 -11.311 8.006 1.00 86.25 274 MET A C 1
ATOM 2130 O O . MET A 1 274 ? -22.508 -11.167 7.268 1.00 86.25 274 MET A O 1
ATOM 2134 N N . LEU A 1 275 ? -20.929 -12.481 8.184 1.00 83.06 275 LEU A N 1
ATOM 2135 C CA . LEU A 1 275 ? -21.393 -13.752 7.660 1.00 83.06 275 LEU A CA 1
ATOM 2136 C C . LEU A 1 275 ? -21.361 -14.752 8.802 1.00 83.06 275 LEU A C 1
ATOM 2138 O O . LEU A 1 275 ? -20.321 -14.946 9.435 1.00 83.06 275 LEU A O 1
ATOM 2142 N N . ASP A 1 276 ? -22.495 -15.398 9.041 1.00 71.62 276 ASP A N 1
ATOM 2143 C CA . ASP A 1 276 ? -22.561 -16.487 9.998 1.00 71.62 276 ASP A CA 1
ATOM 2144 C C . ASP A 1 276 ? -21.913 -17.745 9.398 1.00 71.62 276 ASP A C 1
ATOM 2146 O O . ASP A 1 276 ? -22.535 -18.541 8.689 1.00 71.62 276 ASP A O 1
ATOM 2150 N N . MET A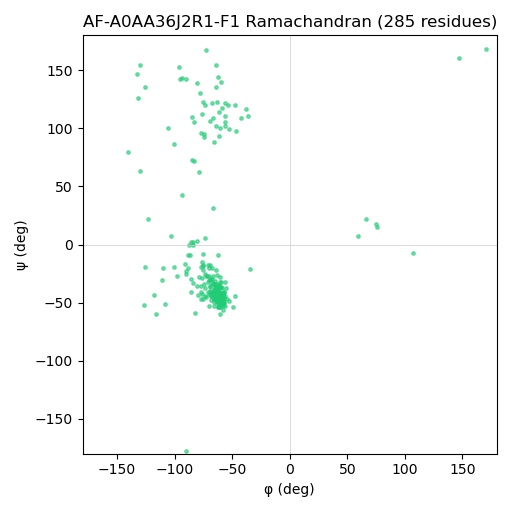 1 277 ? -20.619 -17.906 9.670 1.00 69.38 277 MET A N 1
ATOM 2151 C CA . MET A 1 277 ? -19.841 -19.066 9.236 1.00 69.38 277 MET A CA 1
ATOM 2152 C C . MET A 1 277 ? -20.148 -20.319 10.073 1.00 69.38 277 MET A C 1
ATOM 2154 O O . MET A 1 277 ? -19.699 -21.408 9.712 1.00 69.38 277 MET A O 1
ATOM 2158 N N . THR A 1 278 ? -20.925 -20.212 11.162 1.00 68.69 278 THR A N 1
ATOM 2159 C CA . THR A 1 278 ? -21.245 -21.361 12.028 1.00 68.69 278 THR A CA 1
ATOM 2160 C C . THR A 1 278 ? -22.134 -22.383 11.316 1.00 68.69 278 THR A C 1
ATOM 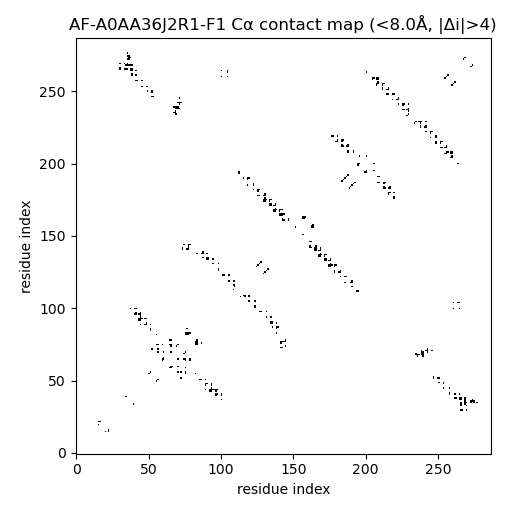2162 O O . THR A 1 278 ? -21.986 -23.589 11.523 1.00 68.69 278 THR A O 1
ATOM 2165 N N . HIS A 1 279 ? -22.972 -21.931 10.378 1.00 61.78 279 HIS A N 1
ATOM 2166 C CA . HIS A 1 279 ? -23.812 -22.795 9.546 1.00 61.78 279 HIS A CA 1
ATOM 2167 C C . HIS A 1 279 ? -23.051 -23.531 8.435 1.00 61.78 279 HIS A C 1
ATOM 2169 O O . HIS A 1 279 ? -23.530 -24.552 7.941 1.00 61.78 279 HIS A O 1
ATOM 2175 N N . ILE A 1 280 ? -21.848 -23.071 8.073 1.00 65.19 280 ILE A N 1
ATOM 2176 C CA . ILE A 1 280 ? -20.963 -23.753 7.109 1.00 65.19 280 ILE A CA 1
ATOM 2177 C C . ILE A 1 280 ? -20.201 -24.901 7.794 1.00 65.19 280 ILE A C 1
ATOM 2179 O O . ILE A 1 280 ? -19.407 -25.598 7.166 1.00 65.19 280 ILE A O 1
ATOM 2183 N N . GLY A 1 281 ? -20.485 -25.152 9.079 1.00 53.06 281 GLY A N 1
ATOM 2184 C CA . GLY A 1 281 ? -20.008 -26.294 9.838 1.00 53.06 281 GLY A CA 1
ATOM 2185 C C . GLY A 1 281 ? -20.168 -27.600 9.067 1.00 53.06 281 GLY A C 1
ATOM 2186 O O . GLY A 1 281 ? -21.215 -28.251 9.091 1.00 53.06 281 GLY A O 1
ATOM 2187 N N . TRP A 1 282 ? -19.063 -28.012 8.440 1.00 54.62 282 TRP A N 1
ATOM 2188 C CA . TRP A 1 282 ? -18.692 -29.396 8.213 1.00 54.62 282 TRP A CA 1
ATOM 2189 C C . TRP A 1 282 ? -19.152 -30.146 9.459 1.00 54.62 282 TRP A C 1
ATOM 2191 O O . TRP A 1 282 ? -18.615 -29.909 10.543 1.00 54.62 282 TRP A O 1
ATOM 2201 N N . LYS A 1 283 ? -20.184 -30.991 9.339 1.00 48.81 283 LYS A N 1
ATOM 2202 C CA . LYS A 1 283 ? -20.521 -31.942 10.397 1.00 48.81 283 LY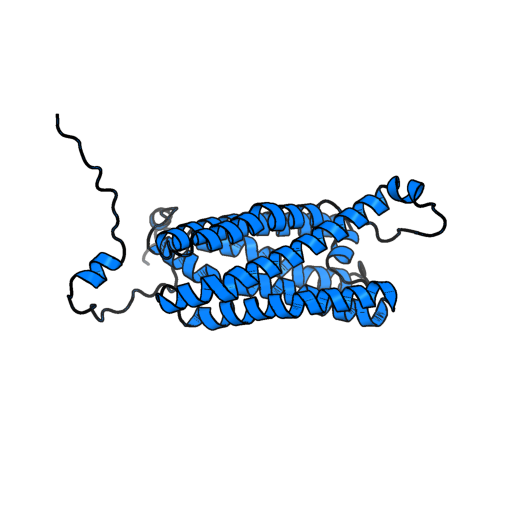S A CA 1
ATOM 2203 C C . LYS A 1 283 ? -19.225 -32.686 10.693 1.00 48.81 283 LYS A C 1
ATOM 2205 O O . LYS A 1 283 ? -18.858 -33.579 9.928 1.00 48.81 283 LYS A O 1
ATOM 2210 N N . ARG A 1 284 ? -18.507 -32.298 11.755 1.00 52.97 284 ARG A N 1
ATOM 2211 C CA . ARG A 1 284 ? -17.458 -33.125 12.339 1.00 52.97 284 ARG A CA 1
ATOM 2212 C C . ARG A 1 284 ? -18.186 -34.414 12.657 1.00 52.97 284 ARG A C 1
ATOM 2214 O O . ARG A 1 284 ? -18.986 -34.455 13.586 1.00 52.97 284 ARG A O 1
ATOM 2221 N N . LYS A 1 285 ? -17.997 -35.429 11.815 1.00 51.16 285 LYS A N 1
ATOM 2222 C CA . LYS A 1 285 ? -18.352 -36.790 12.176 1.00 51.16 285 LYS A CA 1
ATOM 2223 C C . LYS A 1 285 ? -17.487 -37.071 13.396 1.00 51.16 285 LYS A C 1
ATOM 2225 O O . LYS A 1 285 ? -16.282 -37.247 13.260 1.00 51.16 285 LYS A O 1
ATOM 2230 N N . SER A 1 286 ? -18.087 -36.961 14.573 1.00 54.19 286 SER A N 1
ATOM 2231 C CA . SER A 1 286 ? -17.544 -37.502 15.805 1.00 54.19 286 SER A CA 1
ATOM 2232 C C . SER A 1 286 ? -17.326 -38.990 15.548 1.00 54.19 286 SER A C 1
ATOM 2234 O O . SER A 1 286 ? -18.303 -39.725 15.381 1.00 54.19 286 SER A O 1
ATOM 2236 N N . ALA A 1 287 ? -16.062 -39.368 15.374 1.00 55.25 287 ALA A N 1
ATOM 2237 C CA . ALA A 1 287 ? -15.613 -40.748 15.433 1.00 55.25 287 ALA A CA 1
ATOM 2238 C C . ALA A 1 287 ? -15.354 -41.106 16.897 1.00 55.25 287 ALA A C 1
ATOM 2240 O O . ALA A 1 287 ? -14.857 -40.212 17.623 1.00 55.25 287 ALA A O 1
#

Mean predicted aligned error: 8.73 Å

Solvent-accessible surface area (backbone atoms only — not comparable to full-atom values): 15764 Å² total; per-residue (Å²): 133,88,80,81,76,80,81,72,87,76,85,48,75,59,64,67,64,71,63,77,55,75,74,71,88,59,79,74,79,71,71,78,84,62,80,32,62,55,30,49,42,53,44,63,15,40,56,49,37,53,45,55,70,56,52,47,54,52,51,34,45,74,72,60,62,34,56,89,42,51,62,37,71,67,46,45,32,47,56,36,73,67,43,36,52,51,52,40,52,30,50,51,48,19,46,54,27,49,53,51,53,49,50,56,51,45,54,53,44,38,74,77,38,60,93,46,34,70,60,50,51,50,41,50,45,43,41,64,72,40,29,49,53,18,54,51,39,34,59,69,28,63,41,66,90,82,70,75,80,75,92,65,56,75,67,59,44,69,69,30,63,60,54,44,24,37,52,48,17,54,48,20,50,51,51,21,55,52,37,52,30,54,38,27,47,48,39,45,72,50,49,47,55,50,36,51,74,71,62,74,48,64,75,84,34,51,59,43,36,48,54,29,23,51,44,39,57,56,47,50,60,50,41,54,53,35,48,49,43,26,74,76,75,42,47,67,69,30,29,48,53,34,35,55,44,51,50,49,45,52,50,35,50,54,47,21,57,41,62,47,38,41,59,58,30,28,54,45,28,69,76,57,55,91,56,79,63,73,80,70,55,71,78,75,76,83,125

Foldseek 3Di:
DDDDDPPPDPPDPVVLVVPPPPNPPPPPPPLPPQQFPLLVLLCQLFVLLLCLLPVQLVVCPVVVLDDPPQSALLSSCQSDDVNLVSLLVNLLSNLVSLLVLLVVVLVVLCVLPVVCNVLSVLLNCLSPVQQSVLSNQLSVLHAHPPDPPPDDDPVVLVVDSNNVSVVSNVVSVLSNLVSLLVSLCSQQVPVLVVCVVSVVFDPVLNCLQNVLSVLSNVLSVVLVVLVVCCVPVHPRPSSNVNSVSVSSNSVSSSRSSSSNRSVVSSVCCVVPRPDDCVVVDPPPPPD

Sequence (287 aa):
AQVGLAQSGLCSFEVLQAMGEACPSGPVPSVAGTVGFRACVAAVGWIPATLLNIVLPVIALWRGDVALPNVMLSDVMASGPFYEAVYTWGFSISMVCVCFVFREASTFWRQKLPSLTPDVDRFVFLLYAFCAPCLLGLVAFQYKHDMSLHSKDFWELLLDYDFLFWALHCFHTSVFFLTCCAMAYIYGLRLSPALDAEGLTHPADKFWRSSGSWCILMLTPIGAVVRFFHLFVGTALWGILLVLVEVALIQMFVVVTFLGVARLMMELDVAEPMLDMTHIGWKRKSA